Protein AF-A0A9D4FFL7-F1 (afdb_monomer_lite)

Structure (mmCIF, N/CA/C/O backbone):
data_AF-A0A9D4FFL7-F1
#
_entry.id   AF-A0A9D4FFL7-F1
#
loop_
_atom_site.group_PDB
_atom_site.id
_atom_site.type_symbol
_atom_site.label_atom_id
_atom_site.label_alt_id
_atom_site.label_comp_id
_atom_site.label_asym_id
_atom_site.label_entity_id
_atom_site.label_seq_id
_atom_site.pdbx_PDB_ins_code
_atom_site.Cartn_x
_atom_site.Cartn_y
_atom_site.Cartn_z
_atom_site.occupancy
_atom_site.B_iso_or_equiv
_atom_site.auth_seq_id
_atom_site.auth_comp_id
_atom_site.auth_asym_id
_atom_site.auth_atom_id
_atom_site.pdbx_PDB_model_num
ATOM 1 N N . MET A 1 1 ? 26.782 3.670 -61.207 1.00 84.69 1 MET A N 1
ATOM 2 C CA . MET A 1 1 ? 25.538 4.292 -60.694 1.00 84.69 1 MET A CA 1
ATOM 3 C C . MET A 1 1 ? 24.690 3.318 -59.869 1.00 84.69 1 MET A C 1
ATOM 5 O O . MET A 1 1 ? 24.421 3.626 -58.719 1.00 84.69 1 MET A O 1
ATOM 9 N N . LEU A 1 2 ? 24.327 2.136 -60.392 1.00 87.94 2 LEU A N 1
ATOM 10 C CA . LEU A 1 2 ? 23.482 1.153 -59.681 1.00 87.94 2 LEU A CA 1
ATOM 11 C C . LEU A 1 2 ? 24.045 0.706 -58.316 1.00 87.94 2 LEU A C 1
ATOM 13 O O . LEU A 1 2 ? 23.307 0.627 -57.342 1.00 87.94 2 LEU A O 1
ATOM 17 N N . LEU A 1 3 ? 25.361 0.499 -58.220 1.00 82.31 3 LEU A N 1
ATOM 18 C CA . LEU A 1 3 ? 26.029 0.108 -56.972 1.00 82.31 3 LEU A CA 1
ATOM 19 C C . LEU A 1 3 ? 25.964 1.194 -55.878 1.00 82.31 3 LEU A C 1
ATOM 21 O O . LEU A 1 3 ? 25.755 0.879 -54.711 1.00 82.31 3 LEU A O 1
ATOM 25 N N . LEU A 1 4 ? 26.065 2.474 -56.258 1.00 84.31 4 LEU A N 1
ATOM 26 C CA . LEU A 1 4 ? 25.902 3.603 -55.333 1.00 84.31 4 LEU A CA 1
ATOM 27 C C . LEU A 1 4 ? 24.462 3.674 -54.800 1.00 84.31 4 LEU A C 1
ATOM 29 O O . LEU A 1 4 ? 24.254 3.887 -53.610 1.00 84.31 4 LEU A O 1
ATOM 33 N N . LEU A 1 5 ? 23.477 3.463 -55.679 1.00 90.75 5 LEU A N 1
ATOM 34 C CA . LEU A 1 5 ? 22.063 3.442 -55.305 1.00 90.75 5 LEU A CA 1
ATOM 35 C C . LEU A 1 5 ? 21.764 2.308 -54.314 1.00 90.75 5 LEU A C 1
ATOM 37 O O . LEU A 1 5 ? 21.072 2.531 -53.324 1.00 90.75 5 LEU A O 1
ATOM 41 N N . LEU A 1 6 ? 22.320 1.115 -54.551 1.00 86.00 6 LEU A N 1
ATOM 42 C CA . LEU A 1 6 ? 22.176 -0.028 -53.649 1.00 86.00 6 LEU A CA 1
ATOM 43 C C . LEU A 1 6 ? 22.773 0.264 -52.265 1.00 86.00 6 LEU A C 1
ATOM 45 O O . LEU A 1 6 ? 22.137 -0.022 -51.254 1.00 86.00 6 LEU A O 1
ATOM 49 N N . LEU A 1 7 ? 23.965 0.870 -52.216 1.00 83.06 7 LEU A N 1
ATOM 50 C CA . LEU A 1 7 ? 24.614 1.261 -50.962 1.00 83.06 7 LEU A CA 1
ATOM 51 C C . LEU A 1 7 ? 23.772 2.279 -50.181 1.00 83.06 7 LEU A C 1
ATOM 53 O O . LEU A 1 7 ? 23.589 2.133 -48.975 1.00 83.06 7 LEU A O 1
ATOM 57 N N . LEU A 1 8 ? 23.234 3.290 -50.870 1.00 88.56 8 LEU A N 1
ATOM 58 C CA . LEU A 1 8 ? 22.366 4.295 -50.260 1.00 88.56 8 LEU A CA 1
ATOM 59 C C . LEU A 1 8 ? 21.086 3.664 -49.696 1.00 88.56 8 LEU A C 1
ATOM 61 O O . LEU A 1 8 ? 20.693 3.978 -48.575 1.00 88.56 8 LEU A O 1
ATOM 65 N N . LEU A 1 9 ? 20.459 2.754 -50.447 1.00 90.44 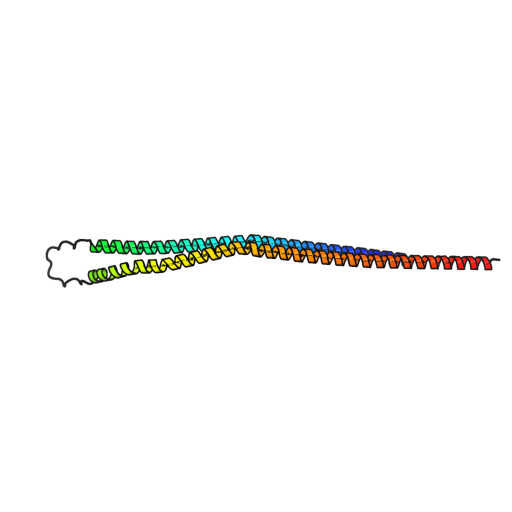9 LEU A N 1
ATOM 66 C CA . LEU A 1 9 ? 19.267 2.032 -50.001 1.00 90.44 9 LEU A CA 1
ATOM 67 C C . LEU A 1 9 ? 19.560 1.180 -48.761 1.00 90.44 9 LEU A C 1
ATOM 69 O O . LEU A 1 9 ? 18.775 1.189 -47.814 1.00 90.44 9 LEU A O 1
ATOM 73 N N . LEU A 1 10 ? 20.699 0.480 -48.747 1.00 84.94 10 LEU A N 1
ATOM 74 C CA . LEU A 1 10 ? 21.139 -0.311 -47.601 1.00 84.94 10 LEU A CA 1
ATOM 75 C C . LEU A 1 10 ? 21.331 0.573 -46.364 1.00 84.94 10 LEU A C 1
ATOM 77 O O . LEU A 1 10 ? 20.825 0.239 -45.298 1.00 84.94 10 LEU A O 1
ATOM 81 N N . LEU A 1 11 ? 22.011 1.714 -46.511 1.00 86.12 11 LEU A N 1
ATOM 82 C CA . LEU A 1 11 ? 22.222 2.674 -45.426 1.00 86.12 11 LEU A CA 1
ATOM 83 C C . LEU A 1 11 ? 20.895 3.231 -44.890 1.00 86.12 11 LEU A C 1
ATOM 85 O O . LEU A 1 11 ? 20.720 3.354 -43.679 1.00 86.12 11 LEU A O 1
ATOM 89 N N . LEU A 1 12 ? 19.945 3.539 -45.777 1.00 91.25 12 LEU A N 1
ATOM 90 C CA . LEU A 1 12 ? 18.620 4.021 -45.390 1.00 91.25 12 LEU A CA 1
ATOM 91 C C . LEU A 1 12 ? 17.840 2.957 -44.608 1.00 91.25 12 LEU A C 1
ATOM 93 O O . LEU A 1 12 ? 17.279 3.259 -43.556 1.00 91.25 12 LEU A O 1
ATOM 97 N N . LEU A 1 13 ? 17.828 1.713 -45.097 1.00 88.44 13 LEU A N 1
ATOM 98 C CA . LEU A 1 13 ? 17.192 0.586 -44.411 1.00 88.44 13 LEU A CA 1
ATOM 99 C C . LEU A 1 13 ? 17.799 0.378 -43.018 1.00 88.44 13 LEU A C 1
ATOM 101 O O . LEU A 1 13 ? 17.083 0.130 -42.050 1.00 88.44 13 LEU A O 1
ATOM 105 N N . LEU A 1 14 ? 19.118 0.527 -42.915 1.00 83.94 14 LEU A N 1
ATOM 106 C CA . LEU A 1 14 ? 19.862 0.401 -41.672 1.00 83.94 14 LEU A CA 1
ATOM 107 C C . LEU A 1 14 ? 19.477 1.470 -40.649 1.00 83.94 14 LEU A C 1
ATOM 109 O O . LEU A 1 14 ? 19.219 1.165 -39.485 1.00 83.94 14 LEU A O 1
ATOM 113 N N . LEU A 1 15 ? 19.409 2.721 -41.103 1.00 87.31 15 LEU A N 1
ATOM 114 C CA . LEU A 1 15 ? 18.983 3.854 -40.292 1.00 87.31 15 LEU A CA 1
ATOM 115 C C . LEU A 1 15 ? 17.544 3.665 -39.801 1.00 87.31 15 LEU A C 1
ATOM 117 O O . LEU A 1 15 ? 17.258 3.905 -38.630 1.00 87.31 15 LEU A O 1
ATOM 121 N N . LEU A 1 16 ? 16.652 3.195 -40.677 1.00 91.19 16 LEU A N 1
ATOM 122 C CA . LEU A 1 16 ? 15.265 2.903 -40.327 1.00 91.19 16 LEU A CA 1
ATOM 123 C C . LEU A 1 16 ? 15.169 1.805 -39.260 1.00 91.19 16 LEU A C 1
ATOM 125 O O . LEU A 1 16 ? 14.413 1.951 -38.301 1.00 91.19 16 LEU A O 1
ATOM 129 N N . LEU A 1 17 ? 15.952 0.732 -39.397 1.00 85.75 17 LEU A N 1
ATOM 130 C CA . LEU A 1 17 ? 16.004 -0.348 -38.412 1.00 85.75 17 LEU A CA 1
ATOM 131 C C . LEU A 1 17 ? 16.488 0.163 -37.048 1.00 85.75 17 LEU A C 1
ATOM 133 O O . LEU A 1 17 ? 15.888 -0.160 -36.024 1.00 85.75 17 LEU A O 1
ATOM 137 N N . LEU A 1 18 ? 17.539 0.988 -37.034 1.00 85.38 18 LEU A N 1
ATOM 138 C CA . LEU A 1 18 ? 18.061 1.595 -35.809 1.00 85.38 18 LEU A CA 1
ATOM 139 C C . LEU A 1 18 ? 17.012 2.494 -35.137 1.00 85.38 18 LEU A C 1
ATOM 141 O O . LEU A 1 18 ? 16.828 2.424 -33.923 1.00 85.38 18 LEU A O 1
ATOM 145 N N . LEU A 1 19 ? 16.296 3.303 -35.922 1.00 90.00 19 LEU A N 1
ATOM 146 C CA . LEU A 1 19 ? 15.224 4.164 -35.424 1.00 90.00 19 LEU A CA 1
ATOM 147 C C . LEU A 1 19 ? 14.074 3.345 -34.823 1.00 90.00 19 LEU A C 1
ATOM 149 O O . LEU A 1 19 ? 13.592 3.672 -33.739 1.00 90.00 19 LEU A O 1
ATOM 153 N N . LEU A 1 20 ? 13.653 2.270 -35.497 1.00 89.81 20 LEU A N 1
ATOM 154 C CA . LEU A 1 20 ? 12.611 1.372 -35.000 1.00 89.81 20 LEU A CA 1
ATOM 155 C C . LEU A 1 20 ? 13.027 0.714 -33.679 1.00 89.81 20 LEU A C 1
ATOM 157 O O . LEU A 1 20 ? 12.228 0.644 -32.746 1.00 89.81 20 LEU A O 1
ATOM 161 N N . LEU A 1 21 ? 14.283 0.271 -33.580 1.00 85.50 21 LEU A N 1
ATOM 162 C CA . LEU A 1 21 ? 14.830 -0.317 -32.360 1.00 85.50 21 LEU A CA 1
ATOM 163 C C . LEU A 1 21 ? 14.842 0.693 -31.205 1.00 85.50 21 LEU A C 1
ATOM 165 O O . LEU A 1 21 ? 14.440 0.359 -30.092 1.00 85.50 21 LEU A O 1
ATOM 169 N N . LEU A 1 22 ? 15.254 1.935 -31.471 1.00 87.19 22 LEU A N 1
ATOM 170 C CA . LEU A 1 22 ? 15.242 3.012 -30.482 1.00 87.19 22 LEU A CA 1
ATOM 171 C C . LEU A 1 22 ? 13.816 3.327 -30.007 1.00 87.19 22 LEU A C 1
ATOM 173 O O . LEU A 1 22 ? 13.587 3.495 -28.811 1.00 87.19 22 LEU A O 1
ATOM 177 N N . LEU A 1 23 ? 12.851 3.374 -30.929 1.00 92.88 23 LEU A N 1
ATOM 178 C CA . LEU A 1 23 ? 11.443 3.589 -30.601 1.00 92.88 23 LEU A CA 1
ATOM 179 C C . LEU A 1 23 ? 10.897 2.458 -29.720 1.00 92.88 23 LEU A C 1
ATOM 181 O O . LEU A 1 23 ? 10.215 2.724 -28.733 1.00 92.88 23 LEU A O 1
ATOM 185 N N . LEU A 1 24 ? 11.220 1.205 -30.049 1.00 88.12 24 LEU A N 1
ATOM 186 C CA . LEU A 1 24 ? 10.824 0.043 -29.255 1.00 88.12 24 LEU A CA 1
ATOM 187 C C . LEU A 1 24 ? 11.421 0.104 -27.843 1.00 88.12 24 LEU A C 1
ATOM 189 O O . LEU A 1 24 ? 10.713 -0.143 -26.868 1.00 88.12 24 LEU A O 1
ATOM 193 N N . LEU A 1 25 ? 12.699 0.474 -27.728 1.00 87.00 25 LEU A N 1
ATOM 194 C CA . LEU A 1 25 ? 13.375 0.669 -26.445 1.00 87.00 25 LEU A CA 1
ATOM 195 C C . LEU A 1 25 ? 12.687 1.759 -25.610 1.00 87.00 25 LEU A C 1
ATOM 197 O O . LEU A 1 25 ? 12.444 1.562 -24.420 1.00 87.00 25 LEU A O 1
ATOM 201 N N . LEU A 1 26 ? 12.339 2.889 -26.230 1.00 89.75 26 LEU A N 1
ATOM 202 C CA . LEU A 1 26 ? 11.628 3.983 -25.569 1.00 89.75 26 LEU A CA 1
ATOM 203 C C . LEU A 1 26 ? 10.239 3.545 -25.088 1.00 89.75 26 LEU A C 1
ATOM 205 O O . LEU A 1 26 ? 9.856 3.843 -23.959 1.00 89.75 26 LEU A O 1
ATOM 209 N N . LEU A 1 27 ? 9.495 2.816 -25.923 1.00 92.44 27 LEU A N 1
ATOM 210 C CA . LEU A 1 27 ? 8.183 2.282 -25.565 1.00 92.44 27 LEU A CA 1
ATOM 211 C C . LEU A 1 27 ? 8.281 1.309 -24.385 1.00 92.44 27 LEU A C 1
ATOM 213 O O . LEU A 1 27 ? 7.479 1.388 -23.456 1.00 92.44 27 LEU A O 1
ATOM 217 N N . LEU A 1 28 ? 9.280 0.423 -24.400 1.00 86.00 28 LEU A N 1
ATOM 218 C CA . LEU A 1 28 ? 9.544 -0.506 -23.305 1.00 86.00 28 LEU A CA 1
ATOM 219 C C . LEU A 1 28 ? 9.842 0.250 -22.003 1.00 86.00 28 LEU A C 1
ATOM 221 O O . LEU A 1 28 ? 9.273 -0.075 -20.963 1.00 86.00 28 LEU A O 1
ATOM 225 N N . LEU A 1 29 ? 10.686 1.284 -22.068 1.00 87.38 29 LEU A N 1
ATOM 226 C CA . LEU A 1 29 ? 11.011 2.137 -20.925 1.00 87.38 29 LEU A CA 1
ATOM 227 C C . LEU A 1 29 ? 9.768 2.858 -20.378 1.00 87.38 29 LEU A C 1
ATOM 229 O O . LEU A 1 29 ? 9.589 2.949 -19.165 1.00 87.38 29 LEU A O 1
ATOM 233 N N . LEU A 1 30 ? 8.890 3.346 -21.256 1.00 93.19 30 LEU A N 1
ATOM 234 C CA . LEU A 1 30 ? 7.646 4.003 -20.859 1.00 93.19 30 LEU A CA 1
ATOM 235 C C . LEU A 1 30 ? 6.680 3.028 -20.176 1.00 93.19 30 LEU A C 1
ATOM 237 O O . LEU A 1 30 ? 6.145 3.337 -19.111 1.00 93.19 30 LEU A O 1
ATOM 241 N N . LEU A 1 31 ? 6.469 1.848 -20.767 1.00 88.88 31 LEU A N 1
ATOM 242 C CA . LEU A 1 31 ? 5.626 0.796 -20.192 1.00 88.88 31 LEU A CA 1
ATOM 243 C C . LEU A 1 31 ? 6.123 0.404 -18.800 1.00 88.88 31 LEU A C 1
ATOM 245 O O . LEU A 1 31 ? 5.347 0.225 -17.863 1.00 88.88 31 LEU A O 1
ATOM 249 N N . LEU A 1 32 ? 7.437 0.305 -18.668 1.00 85.62 32 LEU A N 1
ATOM 250 C CA . LEU A 1 32 ? 8.094 -0.013 -17.423 1.00 85.62 32 LEU A CA 1
ATOM 251 C C . LEU A 1 32 ? 7.900 1.070 -16.358 1.00 85.62 32 LEU A C 1
ATOM 253 O O . LEU A 1 32 ? 7.588 0.756 -15.210 1.00 85.62 32 LEU A O 1
ATOM 257 N N . LEU A 1 33 ? 8.063 2.3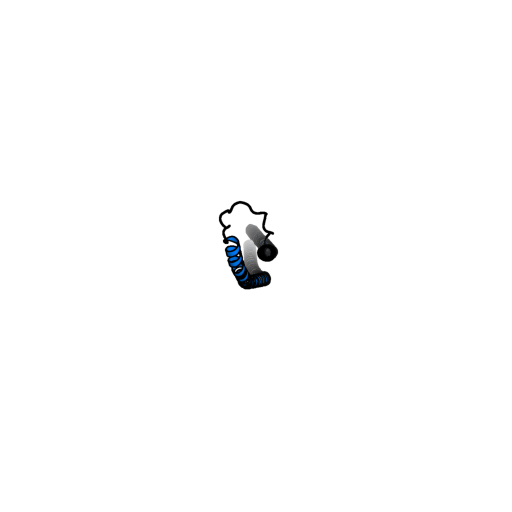38 -16.733 1.00 89.12 33 LEU A N 1
ATOM 258 C CA . LEU A 1 33 ? 7.808 3.467 -15.844 1.00 89.12 33 LEU A CA 1
ATOM 259 C C . LEU A 1 33 ? 6.354 3.463 -15.358 1.00 89.12 33 LEU A C 1
ATOM 261 O O . LEU A 1 33 ? 6.100 3.669 -14.173 1.00 89.12 33 LEU A O 1
ATOM 265 N N . LEU A 1 34 ? 5.405 3.183 -16.256 1.00 94.56 34 LEU A N 1
ATOM 266 C CA . LEU A 1 34 ? 3.989 3.067 -15.914 1.00 94.56 34 LEU A CA 1
ATOM 267 C C . LEU A 1 34 ? 3.741 1.930 -14.914 1.00 94.56 34 LEU A C 1
ATOM 269 O O . LEU A 1 34 ? 3.020 2.122 -13.936 1.00 94.56 34 LEU A O 1
ATOM 273 N N . LEU A 1 35 ? 4.359 0.766 -15.129 1.00 88.69 35 LEU A N 1
ATOM 274 C CA . LEU A 1 35 ? 4.267 -0.367 -14.208 1.00 88.69 35 LEU A CA 1
ATOM 275 C C . LEU A 1 35 ? 4.820 -0.006 -12.822 1.00 88.69 35 LEU A C 1
ATOM 277 O O . LEU A 1 35 ? 4.192 -0.310 -11.809 1.00 88.69 35 LEU A O 1
ATOM 281 N N . LEU A 1 36 ? 5.969 0.672 -12.774 1.00 88.25 36 LEU A N 1
ATOM 282 C CA . LEU A 1 36 ? 6.579 1.132 -11.528 1.00 88.25 36 LEU A CA 1
ATOM 283 C C . LEU A 1 36 ? 5.674 2.132 -10.795 1.00 88.25 36 LEU A C 1
ATOM 285 O O . LEU A 1 36 ? 5.496 2.019 -9.584 1.00 88.25 36 LEU A O 1
ATOM 289 N N . LEU A 1 37 ? 5.068 3.075 -11.522 1.00 93.56 37 LEU A N 1
ATOM 290 C CA . LEU A 1 37 ? 4.119 4.038 -10.964 1.00 93.56 37 LEU A CA 1
ATOM 291 C C . LEU A 1 37 ? 2.888 3.336 -10.378 1.00 93.56 37 LEU A C 1
ATOM 293 O O . LEU A 1 37 ? 2.464 3.661 -9.271 1.00 93.56 37 LEU A O 1
ATOM 297 N N . LEU A 1 38 ? 2.331 2.358 -11.096 1.00 91.75 38 LEU A N 1
ATOM 298 C CA . LEU A 1 38 ? 1.196 1.569 -10.623 1.00 91.75 38 LEU A CA 1
ATOM 299 C C . LEU A 1 38 ? 1.549 0.790 -9.350 1.00 91.75 38 LEU A C 1
ATOM 301 O O . LEU A 1 38 ? 0.770 0.774 -8.398 1.00 91.75 38 LEU A O 1
ATOM 305 N N . LEU A 1 39 ? 2.734 0.176 -9.313 1.00 88.06 39 LEU A N 1
ATOM 306 C CA . LEU A 1 39 ? 3.219 -0.539 -8.136 1.00 88.06 39 LEU A CA 1
ATOM 307 C C . LEU A 1 39 ? 3.404 0.403 -6.942 1.00 88.06 39 LEU A C 1
ATOM 309 O O . LEU A 1 39 ? 3.019 0.060 -5.827 1.00 88.06 39 LEU A O 1
ATOM 313 N N . LEU A 1 40 ? 3.949 1.599 -7.171 1.00 88.62 40 LEU A N 1
ATOM 314 C CA . LEU A 1 40 ? 4.098 2.623 -6.139 1.00 88.62 40 LEU A CA 1
ATOM 315 C C . LEU A 1 40 ? 2.736 3.089 -5.610 1.00 88.62 40 LEU A C 1
ATOM 317 O O . LEU A 1 40 ? 2.556 3.232 -4.403 1.00 88.62 40 LEU A O 1
ATOM 321 N N . LEU A 1 41 ? 1.755 3.288 -6.491 1.00 94.38 41 LEU A N 1
ATOM 322 C CA . LEU A 1 41 ? 0.394 3.632 -6.086 1.00 94.38 41 LEU A CA 1
ATOM 323 C C . LEU A 1 41 ? -0.217 2.530 -5.210 1.00 94.38 41 LEU A C 1
ATOM 325 O O . LEU A 1 41 ? -0.806 2.823 -4.171 1.00 94.38 41 LEU A O 1
ATOM 329 N N . LEU A 1 42 ? -0.041 1.264 -5.597 1.00 88.50 42 LEU A N 1
ATOM 330 C CA . LEU A 1 42 ? -0.505 0.122 -4.814 1.00 88.50 42 LEU A CA 1
ATOM 331 C C . LEU A 1 42 ? 0.185 0.057 -3.443 1.00 88.50 42 LEU A C 1
ATOM 333 O O . LEU A 1 42 ? -0.484 -0.153 -2.431 1.00 88.50 42 LEU A O 1
ATOM 337 N N . LEU A 1 43 ? 1.501 0.294 -3.406 1.00 89.25 43 LEU A N 1
ATOM 338 C CA . LEU A 1 43 ? 2.303 0.371 -2.183 1.00 89.25 43 LEU A CA 1
ATOM 339 C C . LEU A 1 43 ? 1.766 1.434 -1.218 1.00 89.25 43 LEU A C 1
ATOM 341 O O . LEU A 1 43 ? 1.780 1.214 -0.013 1.00 89.25 43 LEU A O 1
ATOM 345 N N . LEU A 1 44 ? 1.289 2.567 -1.736 1.00 89.69 44 LEU A N 1
ATOM 346 C CA . LEU A 1 44 ? 0.723 3.653 -0.934 1.00 89.69 44 LEU A CA 1
ATOM 347 C C . LEU A 1 44 ? -0.708 3.361 -0.466 1.00 89.69 44 LEU A C 1
ATOM 349 O O . LEU A 1 44 ? -1.071 3.695 0.660 1.00 89.69 44 LEU A O 1
ATOM 353 N N . LEU A 1 45 ? -1.529 2.733 -1.310 1.00 94.12 45 LEU A N 1
ATOM 354 C CA . LEU A 1 45 ? -2.937 2.470 -1.004 1.00 94.12 45 LEU A CA 1
ATOM 355 C C . LEU A 1 45 ? -3.110 1.368 0.046 1.00 94.12 45 LEU A C 1
ATOM 357 O O . LEU A 1 45 ? -3.990 1.437 0.902 1.00 94.12 45 LEU A O 1
ATOM 361 N N . LEU A 1 46 ? -2.260 0.351 -0.002 1.00 90.94 46 LEU A N 1
ATOM 362 C CA . LEU A 1 46 ? -2.346 -0.817 0.861 1.00 90.94 46 LEU A CA 1
ATOM 363 C C . LEU A 1 46 ? -2.191 -0.527 2.377 1.00 90.94 46 LEU A C 1
ATOM 365 O O . LEU A 1 46 ? -3.042 -1.000 3.134 1.00 90.94 46 LEU A O 1
ATOM 369 N N . PRO A 1 47 ? -1.221 0.273 2.870 1.00 89.94 47 PRO A N 1
ATOM 370 C CA . PRO A 1 47 ? -1.172 0.653 4.284 1.00 89.94 47 PRO A CA 1
ATOM 371 C C . PRO A 1 47 ? -2.374 1.509 4.699 1.00 89.94 47 PRO A C 1
ATOM 373 O O . PRO A 1 47 ? -2.830 1.402 5.834 1.00 89.94 47 PRO A O 1
ATOM 376 N N . LEU A 1 48 ? -2.933 2.314 3.789 1.00 93.00 48 LEU A N 1
ATOM 377 C CA . LEU A 1 48 ? -4.134 3.108 4.056 1.00 93.00 48 LEU A CA 1
ATOM 378 C C . LEU A 1 48 ? -5.364 2.207 4.237 1.00 93.00 48 LEU A C 1
ATOM 380 O O . LEU A 1 48 ? -6.143 2.402 5.169 1.00 93.00 48 LEU A O 1
ATOM 384 N N . LEU A 1 49 ? -5.504 1.175 3.402 1.00 92.25 49 LEU A N 1
ATOM 385 C CA . LEU A 1 49 ? -6.558 0.173 3.543 1.00 92.25 49 LEU A CA 1
ATOM 386 C C . LEU A 1 49 ? -6.409 -0.625 4.845 1.00 92.25 49 LEU A C 1
ATOM 388 O O . LEU A 1 49 ? -7.399 -0.851 5.540 1.00 92.25 49 LEU A O 1
ATOM 392 N N . LEU A 1 50 ? -5.184 -1.007 5.219 1.00 89.25 50 LEU A N 1
ATOM 393 C CA . LEU A 1 50 ? -4.936 -1.657 6.508 1.00 89.25 50 LEU A CA 1
ATOM 394 C C . LEU A 1 50 ? -5.251 -0.750 7.697 1.00 89.25 50 LEU A C 1
ATOM 396 O O . LEU A 1 50 ? -5.817 -1.218 8.681 1.00 89.25 50 LEU A O 1
ATOM 400 N N . LEU A 1 51 ? -4.911 0.536 7.615 1.00 89.81 51 LEU A N 1
ATOM 401 C CA . LEU A 1 51 ? -5.248 1.510 8.647 1.00 89.81 51 LEU A CA 1
ATOM 402 C C . LEU A 1 51 ? -6.767 1.640 8.804 1.00 89.81 51 LEU A C 1
ATOM 404 O O . LEU A 1 51 ? -7.270 1.661 9.925 1.00 89.81 51 LEU A O 1
ATOM 408 N N . LEU A 1 52 ? -7.506 1.681 7.692 1.00 95.31 52 LEU A N 1
ATOM 409 C CA . LEU A 1 52 ? -8.967 1.697 7.710 1.00 95.31 52 LEU A CA 1
ATOM 410 C C . LEU A 1 52 ? -9.534 0.428 8.359 1.00 95.31 52 LEU A C 1
ATOM 412 O O . LEU A 1 52 ? -10.442 0.513 9.185 1.00 95.31 52 LEU A O 1
ATOM 416 N N . LEU A 1 53 ? -8.981 -0.741 8.025 1.00 89.12 53 LEU A N 1
ATOM 417 C CA . LEU A 1 53 ? -9.368 -2.011 8.636 1.00 89.12 53 LEU A CA 1
ATOM 418 C C . LEU A 1 53 ? -9.093 -2.018 10.147 1.00 89.12 53 LEU A C 1
ATOM 420 O O . LEU A 1 53 ? -9.946 -2.443 10.922 1.00 89.12 53 LEU A O 1
ATOM 424 N N . LEU A 1 54 ? -7.932 -1.512 10.569 1.00 89.25 54 LEU A N 1
ATOM 425 C CA . LEU A 1 54 ? -7.567 -1.364 11.978 1.00 89.25 54 LEU A CA 1
ATOM 426 C C . LEU A 1 54 ? -8.548 -0.441 12.710 1.00 89.25 54 LEU A C 1
ATOM 428 O O . LEU A 1 54 ? -9.001 -0.775 13.802 1.00 89.25 54 LEU A O 1
ATOM 432 N N . LEU A 1 55 ? -8.906 0.693 12.103 1.00 93.00 55 LEU A N 1
ATOM 433 C CA . LEU A 1 55 ? -9.880 1.630 12.660 1.00 93.00 55 LEU A CA 1
ATOM 434 C C . LEU A 1 55 ? -11.256 0.973 12.822 1.00 93.00 55 LEU A C 1
ATOM 436 O O . LEU A 1 55 ? -11.881 1.108 13.871 1.00 93.00 55 LEU A O 1
ATOM 440 N N . LEU A 1 56 ? -11.713 0.237 11.806 1.00 92.81 56 LEU A N 1
ATOM 441 C CA . LEU A 1 56 ? -12.977 -0.493 11.857 1.00 92.81 56 LEU A CA 1
ATOM 442 C C . LEU A 1 56 ? -12.963 -1.560 12.960 1.00 92.81 56 LEU A C 1
ATOM 444 O O . LEU A 1 56 ? -13.931 -1.682 13.709 1.00 92.81 56 LEU A O 1
ATOM 448 N N . LEU A 1 57 ? -11.863 -2.306 13.090 1.00 87.31 57 LEU A N 1
ATOM 449 C CA . LEU A 1 57 ? -11.694 -3.306 14.142 1.00 87.31 57 LEU A CA 1
ATOM 450 C C . LEU A 1 57 ? -11.717 -2.660 15.532 1.00 87.31 57 LEU A C 1
ATOM 452 O O . LEU A 1 57 ? -12.383 -3.164 16.434 1.00 87.31 57 LEU A O 1
ATOM 456 N N . LEU A 1 58 ? -11.028 -1.529 15.701 1.00 88.50 58 LEU A N 1
ATOM 457 C CA . LEU A 1 58 ? -11.021 -0.768 16.948 1.00 88.50 58 LEU A CA 1
ATOM 458 C C . LEU A 1 58 ? -12.423 -0.250 17.298 1.00 88.50 58 LEU A C 1
ATOM 460 O O . LEU A 1 58 ? -12.829 -0.321 18.455 1.00 88.50 58 LEU A O 1
ATOM 464 N N . LEU A 1 59 ? -13.176 0.235 16.309 1.00 94.12 59 LEU A N 1
ATOM 465 C CA . LEU A 1 59 ? -14.558 0.675 16.496 1.00 94.12 59 LEU A CA 1
ATOM 466 C C . LEU A 1 59 ? -15.461 -0.486 16.929 1.00 94.12 59 LEU A C 1
ATOM 468 O O . LEU A 1 59 ? -16.228 -0.348 17.881 1.00 94.12 59 LEU A O 1
ATOM 472 N N . LEU A 1 60 ? -15.353 -1.636 16.257 1.00 88.12 60 LEU A N 1
ATOM 473 C CA . LEU A 1 60 ? -16.100 -2.844 16.609 1.00 88.12 60 LEU A CA 1
ATOM 474 C C . LEU A 1 60 ? -15.776 -3.292 18.036 1.00 88.12 60 LEU A C 1
ATOM 476 O O . LEU A 1 60 ? -16.668 -3.654 18.801 1.00 88.12 60 LEU A O 1
ATOM 480 N N . LEU A 1 61 ? -14.499 -3.231 18.403 1.00 85.44 61 LEU A N 1
ATOM 481 C CA . LEU A 1 61 ? -14.050 -3.515 19.752 1.00 85.44 61 LEU A CA 1
ATOM 482 C C . LEU A 1 61 ? -14.670 -2.545 20.766 1.00 85.44 61 LEU A C 1
ATOM 484 O O . LEU A 1 61 ? -15.221 -2.976 21.776 1.00 85.44 61 LEU A O 1
ATOM 488 N N . LEU A 1 62 ? -14.598 -1.240 20.509 1.00 89.12 62 LEU A N 1
ATOM 489 C CA . LEU A 1 62 ? -15.177 -0.240 21.400 1.00 89.12 62 LEU A CA 1
ATOM 490 C C . LEU A 1 62 ? -16.674 -0.503 21.615 1.00 89.12 62 LEU A C 1
ATOM 492 O O . LEU A 1 62 ? -17.153 -0.444 22.745 1.00 89.12 62 LEU A O 1
ATOM 496 N N . LEU A 1 63 ? -17.392 -0.853 20.545 1.00 92.31 63 LEU A N 1
ATOM 497 C CA . LEU A 1 63 ? -18.804 -1.217 20.605 1.00 92.31 63 LEU A CA 1
ATOM 498 C C . LEU A 1 63 ? -19.041 -2.469 21.464 1.00 92.31 63 LEU A C 1
ATOM 500 O O . LEU A 1 63 ? -19.944 -2.472 22.299 1.00 92.31 63 LEU A O 1
ATOM 504 N N . LEU A 1 64 ? -18.228 -3.515 21.293 1.00 86.38 64 LEU A N 1
ATOM 505 C CA . LEU A 1 64 ? -18.309 -4.737 22.096 1.00 86.38 64 LEU A CA 1
ATOM 506 C C . LEU A 1 64 ? -18.066 -4.447 23.583 1.00 86.38 64 LEU A C 1
ATOM 508 O O . LEU A 1 64 ? -18.812 -4.923 24.437 1.00 86.38 64 LEU A O 1
ATOM 512 N N . LEU A 1 65 ? -17.047 -3.642 23.890 1.00 85.19 65 LEU A N 1
ATOM 513 C CA . LEU A 1 65 ? -16.730 -3.231 25.255 1.00 85.19 65 LEU A CA 1
ATOM 514 C C . LEU A 1 65 ? -17.880 -2.425 25.869 1.00 85.19 65 LEU A C 1
ATOM 516 O O . LEU A 1 65 ? -18.254 -2.667 27.015 1.00 85.19 65 LEU A O 1
ATOM 520 N N . LEU A 1 66 ? -18.467 -1.501 25.104 1.00 91.12 66 LEU A N 1
ATOM 521 C CA . LEU A 1 66 ? -19.616 -0.708 25.535 1.00 91.12 66 LEU A CA 1
ATOM 522 C C . LEU A 1 66 ? -20.830 -1.596 25.834 1.00 91.12 66 LEU A C 1
ATOM 524 O O . LEU A 1 66 ? -21.463 -1.433 26.874 1.00 91.12 66 LEU A O 1
ATOM 528 N N . LEU A 1 67 ? -21.135 -2.553 24.953 1.00 89.25 67 LEU A N 1
ATOM 529 C CA . LEU A 1 67 ? -22.222 -3.513 25.149 1.00 89.25 67 LEU A CA 1
ATOM 530 C C . LEU A 1 67 ? -22.015 -4.334 26.428 1.00 89.25 67 LEU A C 1
ATOM 532 O O . LEU A 1 67 ? -22.947 -4.554 27.200 1.00 89.25 67 LEU A O 1
ATOM 536 N N . LEU A 1 68 ? -20.782 -4.766 26.664 1.00 85.06 68 LEU A N 1
ATOM 537 C CA . LEU A 1 68 ? -20.414 -5.555 27.829 1.00 85.06 68 LEU A CA 1
ATOM 538 C C . LEU A 1 68 ? -20.507 -4.750 29.128 1.00 85.06 68 LEU A C 1
ATOM 540 O O . LEU A 1 68 ? -21.036 -5.242 30.124 1.00 85.06 68 LEU A O 1
ATOM 544 N N . LEU A 1 69 ? -20.056 -3.495 29.104 1.00 87.31 69 LEU A N 1
ATOM 545 C CA . LEU A 1 69 ? -20.216 -2.561 30.214 1.00 87.31 69 LEU A CA 1
ATOM 546 C C . LEU A 1 69 ? -21.698 -2.310 30.516 1.00 87.31 69 LEU A C 1
ATOM 548 O O . LEU A 1 69 ? -22.096 -2.315 31.678 1.00 87.31 69 LEU A O 1
ATOM 552 N N . LEU A 1 70 ? -22.521 -2.130 29.480 1.00 93.69 70 LEU A N 1
ATOM 553 C CA . LEU A 1 70 ? -23.964 -1.953 29.623 1.00 93.69 70 LEU A CA 1
ATOM 554 C C . LEU A 1 70 ? -24.616 -3.180 30.276 1.00 93.69 70 LEU A C 1
ATOM 556 O O . LEU A 1 70 ? -25.432 -3.029 31.183 1.00 93.69 70 LEU A O 1
ATOM 560 N N . LEU A 1 71 ? -24.232 -4.389 29.856 1.00 89.06 71 LEU A N 1
ATOM 561 C CA . LEU A 1 71 ? -24.713 -5.636 30.451 1.00 89.06 71 LEU A CA 1
ATOM 562 C C . LEU A 1 71 ? -24.329 -5.740 31.934 1.00 89.06 71 LEU A C 1
ATOM 564 O O . LEU A 1 71 ? -25.164 -6.093 32.765 1.00 89.06 71 LEU A O 1
ATOM 568 N N . LEU A 1 72 ? -23.082 -5.401 32.272 1.00 88.19 72 LEU A N 1
ATOM 569 C CA . LEU A 1 72 ? -22.605 -5.386 33.654 1.00 88.19 72 LEU A CA 1
ATOM 570 C C . LEU A 1 72 ? -23.390 -4.379 34.504 1.00 88.19 72 LEU A C 1
ATOM 572 O O . LEU A 1 72 ? -23.805 -4.703 35.616 1.00 88.19 72 LEU A O 1
ATOM 576 N N . LEU A 1 73 ? -23.628 -3.176 33.973 1.00 92.38 73 LEU A N 1
ATOM 577 C CA . LEU A 1 73 ? -24.410 -2.138 34.641 1.00 92.38 73 LEU A CA 1
ATOM 578 C C . LEU A 1 73 ? -25.852 -2.598 34.887 1.00 92.38 73 LEU A C 1
ATOM 580 O O . LEU A 1 73 ? -26.371 -2.406 35.983 1.00 92.38 73 LEU A O 1
ATOM 584 N N . LEU A 1 74 ? -26.486 -3.230 33.895 1.00 92.69 74 LEU A N 1
ATOM 585 C CA . LEU A 1 74 ? -27.832 -3.789 34.024 1.00 92.69 74 LEU A CA 1
ATOM 586 C C . LEU A 1 74 ? -27.886 -4.859 35.123 1.00 92.69 74 LEU A C 1
ATOM 588 O O . LEU A 1 74 ? -28.795 -4.847 35.951 1.00 92.69 74 LEU A O 1
ATOM 592 N N . LEU A 1 75 ? -26.902 -5.762 35.153 1.00 89.69 75 LEU A N 1
ATOM 593 C CA . LEU A 1 75 ? -26.797 -6.805 36.172 1.00 89.69 75 LEU A CA 1
ATOM 594 C C . LEU A 1 75 ? -26.635 -6.200 37.574 1.00 89.69 75 LEU A C 1
ATOM 596 O O . LEU A 1 75 ? -27.292 -6.630 38.522 1.00 89.69 75 LEU A O 1
ATOM 600 N N . LEU A 1 76 ? -25.784 -5.180 37.699 1.00 89.56 76 LEU A N 1
ATOM 601 C CA . LEU A 1 76 ? -25.569 -4.463 38.950 1.00 89.56 76 LEU A CA 1
ATOM 602 C C . LEU A 1 76 ? -26.845 -3.747 39.406 1.00 89.56 76 LEU A C 1
ATOM 604 O O . LEU A 1 76 ? -27.212 -3.840 40.574 1.00 89.56 76 LEU A O 1
ATOM 608 N N . LEU A 1 77 ? -27.544 -3.070 38.493 1.00 94.06 77 LEU A N 1
ATOM 609 C CA . LEU A 1 77 ? -28.816 -2.413 38.783 1.00 94.06 77 LEU A CA 1
ATOM 610 C C . LEU A 1 77 ? -29.858 -3.424 39.272 1.00 94.06 77 LEU A C 1
ATOM 612 O O . LEU A 1 77 ? -30.543 -3.164 40.259 1.00 94.06 77 LEU A O 1
ATOM 616 N N . LEU A 1 78 ? -29.948 -4.585 38.616 1.00 90.06 78 LEU A N 1
ATOM 617 C CA . LEU A 1 78 ? -30.835 -5.670 39.026 1.00 90.06 78 LEU A CA 1
ATOM 618 C C . LEU A 1 78 ? -30.500 -6.148 40.443 1.00 90.06 78 LEU A C 1
ATOM 620 O O . LEU A 1 78 ? -31.409 -6.310 41.252 1.00 90.06 78 LEU A O 1
ATOM 624 N N . LEU A 1 79 ? -29.214 -6.320 40.762 1.00 89.12 79 LEU A N 1
ATOM 625 C CA . LEU A 1 79 ? -28.764 -6.685 42.105 1.00 89.12 79 LEU A CA 1
ATOM 626 C C . LEU A 1 79 ? -29.158 -5.624 43.141 1.00 89.12 79 LEU A C 1
ATOM 628 O O . LEU A 1 79 ? -29.689 -5.971 44.190 1.00 89.12 79 LEU A O 1
ATOM 632 N N . VAL A 1 80 ? -28.934 -4.339 42.854 1.00 91.56 80 VAL A N 1
ATOM 633 C CA . VAL A 1 80 ? -29.302 -3.241 43.763 1.00 91.56 80 VAL A CA 1
ATOM 634 C C . VAL A 1 80 ? -30.811 -3.199 43.988 1.00 91.56 80 VAL A C 1
ATOM 636 O O . VAL A 1 80 ? -31.251 -3.081 45.129 1.00 91.56 80 VAL A O 1
ATOM 639 N N . LEU A 1 81 ? -31.609 -3.342 42.927 1.00 90.19 81 LEU A N 1
ATOM 640 C CA . LEU A 1 81 ? -33.066 -3.404 43.029 1.00 90.19 81 LEU A CA 1
ATOM 641 C C . LEU A 1 81 ? -33.505 -4.591 43.895 1.00 90.19 81 LEU A C 1
ATOM 643 O O . LEU A 1 81 ? -34.363 -4.437 44.760 1.00 90.19 81 LEU A O 1
ATOM 647 N N . LEU A 1 82 ? -32.887 -5.757 43.695 1.00 88.38 82 LEU A N 1
ATOM 648 C CA . LEU A 1 82 ? -33.138 -6.962 44.480 1.00 88.38 82 LEU A CA 1
ATOM 649 C C . LEU A 1 82 ? -32.852 -6.723 45.966 1.00 88.38 82 LEU A C 1
ATOM 651 O O . LEU A 1 82 ? -33.686 -7.024 46.815 1.00 88.38 82 LEU A O 1
ATOM 655 N N . LEU A 1 83 ? -31.691 -6.139 46.271 1.00 87.06 83 LEU A N 1
ATOM 656 C CA . LEU A 1 83 ? -31.296 -5.784 47.632 1.00 87.06 83 LEU A CA 1
ATOM 657 C C . LEU A 1 83 ? -32.273 -4.783 48.250 1.00 87.06 83 LEU A C 1
ATOM 659 O O . LEU A 1 83 ? -32.672 -4.959 49.395 1.00 87.06 83 LEU A O 1
ATOM 663 N N . LEU A 1 84 ? -32.710 -3.775 47.494 1.00 89.94 84 LEU A N 1
ATOM 664 C CA . LEU A 1 84 ? -33.680 -2.793 47.970 1.00 89.94 84 LEU A CA 1
ATOM 665 C C . LEU A 1 84 ? -35.024 -3.451 48.305 1.00 89.94 84 LEU A C 1
ATOM 667 O O . LEU A 1 84 ? -35.568 -3.186 49.370 1.00 89.94 84 LEU A O 1
ATOM 671 N N . VAL A 1 85 ? -35.522 -4.358 47.457 1.00 87.62 85 VAL A N 1
ATOM 672 C CA . VAL A 1 85 ? -36.750 -5.128 47.727 1.00 87.62 85 VAL A CA 1
ATOM 673 C C . VAL A 1 85 ? -36.615 -5.983 48.988 1.00 87.62 85 VAL A C 1
ATOM 675 O O . VAL A 1 85 ? -37.564 -6.066 49.762 1.00 87.62 85 VAL A O 1
ATOM 678 N N . LEU A 1 86 ? -35.445 -6.584 49.224 1.00 84.81 86 LEU A N 1
ATOM 679 C CA . LEU A 1 86 ? -35.176 -7.370 50.434 1.00 84.81 86 LEU A CA 1
ATOM 680 C C . LEU A 1 86 ? -35.089 -6.510 51.705 1.00 84.81 86 LEU A C 1
ATOM 682 O O . LEU A 1 86 ? -35.370 -7.009 52.791 1.00 84.81 86 LEU A O 1
ATOM 686 N N . LEU A 1 87 ? -34.693 -5.242 51.578 1.00 89.38 87 LEU A N 1
ATOM 687 C CA . LEU A 1 87 ? -34.574 -4.299 52.694 1.00 89.38 87 LEU A CA 1
ATOM 688 C C . LEU A 1 87 ? -35.881 -3.560 53.013 1.00 89.38 87 LEU A C 1
ATOM 690 O O . LEU A 1 87 ? -35.978 -2.948 54.078 1.00 89.38 87 LEU A O 1
ATOM 694 N N . LEU A 1 88 ? -36.876 -3.585 52.120 1.00 88.81 88 LEU A N 1
ATOM 695 C CA . LEU A 1 88 ? -38.164 -2.948 52.380 1.00 88.81 88 LEU A CA 1
ATOM 696 C C . LEU A 1 88 ? -38.878 -3.661 53.543 1.00 88.81 88 LEU A C 1
ATOM 698 O O . LEU A 1 88 ? -39.063 -4.881 53.494 1.00 88.81 88 LEU A O 1
ATOM 702 N N . PRO A 1 89 ? -39.314 -2.927 54.585 1.00 84.62 89 PRO A N 1
ATOM 703 C CA . PRO A 1 89 ? -40.107 -3.521 55.649 1.00 84.62 89 PRO A CA 1
ATOM 704 C C . PRO A 1 89 ? -41.434 -4.045 55.078 1.00 84.62 89 PRO A C 1
ATOM 706 O O . PRO A 1 89 ? -41.980 -3.445 54.143 1.00 84.62 89 PRO A O 1
ATOM 709 N N . PRO A 1 90 ? -41.984 -5.145 55.625 1.00 79.38 90 PRO A N 1
ATOM 710 C CA . PRO A 1 90 ? -43.284 -5.635 55.191 1.00 79.38 90 PRO A CA 1
ATOM 711 C C . PRO A 1 90 ? -44.342 -4.537 55.395 1.00 79.38 90 PRO A C 1
ATOM 713 O O . PRO A 1 90 ? -44.286 -3.820 56.401 1.00 79.38 90 PRO A O 1
ATOM 716 N N . PRO A 1 91 ? -45.296 -4.371 54.460 1.00 79.06 91 PRO A N 1
ATOM 717 C CA . PRO A 1 91 ? -46.319 -3.344 54.586 1.00 79.06 91 PRO A CA 1
ATOM 718 C C . PRO A 1 91 ? -47.122 -3.546 55.881 1.00 79.06 91 PRO A C 1
ATOM 720 O O . PRO A 1 91 ? -47.382 -4.692 56.267 1.00 79.06 91 PRO A O 1
ATOM 723 N N . PRO A 1 92 ? -47.519 -2.454 56.561 1.00 82.06 92 PRO A N 1
ATOM 724 C CA . PRO A 1 92 ? -48.322 -2.545 57.773 1.00 82.06 92 PRO A CA 1
ATOM 725 C C . PRO A 1 92 ? -49.639 -3.290 57.486 1.00 82.06 92 PRO A C 1
ATOM 727 O O . PRO A 1 92 ? -50.211 -3.120 56.404 1.00 82.06 92 PRO A O 1
ATOM 730 N N . PRO A 1 93 ? -50.127 -4.130 58.419 1.00 77.31 93 PRO A N 1
ATOM 731 C CA . PRO A 1 93 ? -51.306 -4.955 58.180 1.00 77.31 93 PRO A CA 1
ATOM 732 C C . PRO A 1 93 ? -52.554 -4.076 57.966 1.00 77.31 93 PRO A C 1
ATOM 734 O O . PRO A 1 93 ? -52.796 -3.171 58.770 1.00 77.31 93 PRO A O 1
ATOM 737 N N . PRO A 1 94 ? -53.361 -4.309 56.911 1.00 75.88 94 PRO A N 1
ATOM 738 C CA . PRO A 1 94 ? -54.625 -3.601 56.731 1.00 75.88 94 PRO A CA 1
ATOM 739 C C . PRO A 1 94 ? -55.654 -4.010 57.805 1.00 75.88 94 PRO A C 1
ATOM 741 O O . PRO A 1 94 ? -55.556 -5.105 58.369 1.00 75.88 94 PRO A O 1
ATOM 744 N N . PRO A 1 95 ? -56.669 -3.166 58.080 1.00 79.00 95 PRO A N 1
ATOM 745 C CA . PRO A 1 95 ? -57.784 -3.524 58.960 1.00 79.00 95 PRO A CA 1
ATOM 746 C C . PRO A 1 95 ? -58.515 -4.781 58.438 1.00 79.00 95 PRO A C 1
ATOM 748 O O . PRO A 1 95 ? -58.631 -4.937 57.222 1.00 79.00 95 PRO A O 1
ATOM 751 N N . PRO A 1 96 ? -58.991 -5.684 59.322 1.00 75.06 96 PRO A N 1
ATOM 752 C CA . PRO A 1 96 ? -59.300 -7.078 58.987 1.00 75.06 96 PRO A CA 1
ATOM 753 C C . PRO A 1 96 ? -60.485 -7.236 58.010 1.00 75.06 96 PRO A C 1
ATOM 755 O O . PRO A 1 96 ? -61.613 -6.900 58.371 1.00 75.06 96 PRO A O 1
ATOM 758 N N . PRO A 1 97 ? -60.274 -7.808 56.808 1.00 72.12 97 PRO A N 1
ATOM 759 C CA . PRO A 1 97 ? -61.324 -8.339 55.935 1.00 72.12 97 PRO A CA 1
ATOM 760 C C . PRO A 1 97 ? -61.498 -9.866 56.137 1.00 72.12 97 PRO A C 1
ATOM 762 O O . PRO A 1 97 ? -60.611 -10.510 56.704 1.00 72.12 97 PRO A O 1
ATOM 765 N N . PRO A 1 98 ? -62.612 -10.481 55.679 1.00 70.94 98 PRO A N 1
ATOM 766 C CA . PRO A 1 98 ? -62.859 -11.920 55.843 1.00 70.94 98 PRO A CA 1
ATOM 767 C C . PRO A 1 98 ? -61.750 -12.770 55.198 1.00 70.94 98 PRO A C 1
ATOM 769 O O . PRO A 1 98 ? -61.237 -12.371 54.151 1.00 70.94 98 PRO A O 1
ATOM 772 N N . PRO A 1 99 ? -61.386 -13.922 55.803 1.00 67.00 99 PRO A N 1
ATOM 773 C CA . PRO A 1 99 ? -60.124 -14.619 55.562 1.00 67.00 99 PRO A CA 1
ATOM 774 C C . PRO A 1 99 ? -59.992 -15.064 54.098 1.00 67.00 99 PRO A C 1
ATOM 776 O O . PRO A 1 99 ? -60.663 -16.012 53.682 1.00 67.00 99 PRO A O 1
ATOM 779 N N . PRO A 1 100 ? -59.120 -14.415 53.306 1.00 66.88 100 PRO A N 1
ATOM 780 C CA . PRO A 1 100 ? -58.729 -14.919 52.005 1.00 66.88 100 PRO A CA 1
ATOM 781 C C . PRO A 1 100 ? -57.639 -15.995 52.165 1.00 66.88 100 PRO A C 1
ATOM 783 O O . PRO A 1 100 ? -56.918 -16.007 53.169 1.00 66.88 100 PRO A O 1
ATOM 786 N N . PRO A 1 101 ? -57.485 -16.903 51.182 1.00 63.03 101 PRO A N 1
ATOM 787 C CA . PRO A 1 101 ? -56.416 -17.895 51.201 1.00 63.03 101 PRO A CA 1
ATOM 788 C C . PRO A 1 101 ? -55.038 -17.210 51.276 1.00 63.03 101 PRO A C 1
ATOM 790 O O . PRO A 1 101 ? -54.854 -16.144 50.677 1.00 63.03 101 PRO A O 1
ATOM 793 N N . PRO A 1 102 ? -54.062 -17.801 51.996 1.00 68.88 102 PRO A N 1
ATOM 794 C CA . PRO A 1 102 ? -52.749 -17.199 52.182 1.00 68.88 102 PRO A CA 1
ATOM 795 C C . PRO A 1 102 ? -52.075 -16.964 50.822 1.00 68.88 102 PRO A C 1
ATOM 797 O O . PRO A 1 102 ? -52.025 -17.884 49.996 1.00 68.88 102 PRO A O 1
ATOM 800 N N . PRO A 1 103 ? -51.554 -15.751 50.561 1.00 58.84 103 PRO A N 1
ATOM 801 C CA . PRO A 1 103 ? -50.854 -15.474 49.321 1.00 58.84 103 PRO A CA 1
ATOM 802 C C . PRO A 1 103 ? -49.596 -16.350 49.229 1.00 58.84 103 PRO A C 1
ATOM 804 O O . PRO A 1 103 ? -48.930 -16.609 50.237 1.00 58.84 103 PRO A O 1
ATOM 807 N N . PRO A 1 104 ? -49.258 -16.842 48.028 1.00 63.69 104 PRO A N 1
ATOM 808 C CA . PRO A 1 104 ? -48.231 -17.855 47.884 1.00 63.69 104 PRO A CA 1
ATOM 809 C C . PRO A 1 104 ? -46.833 -17.284 48.200 1.00 63.69 104 PRO A C 1
ATOM 811 O O . PRO A 1 104 ? -46.437 -16.292 47.583 1.00 63.69 104 PRO A O 1
ATOM 814 N N . PRO A 1 105 ? -46.013 -17.955 49.037 1.00 79.88 105 PRO A N 1
ATOM 815 C CA . PRO A 1 105 ? -44.625 -17.573 49.369 1.00 79.88 105 PRO A CA 1
ATOM 816 C C . PRO A 1 105 ? -43.637 -17.649 48.183 1.00 79.88 105 PRO A C 1
ATOM 818 O O . PRO A 1 105 ? -42.420 -17.608 48.352 1.00 79.88 105 PRO A O 1
ATOM 821 N N . ARG A 1 106 ? -44.144 -17.764 46.953 1.00 83.62 106 ARG A N 1
ATOM 822 C CA . ARG A 1 106 ? -43.373 -18.043 45.738 1.00 83.62 106 ARG A CA 1
ATOM 823 C C . ARG A 1 106 ? -42.417 -16.914 45.360 1.00 83.62 106 ARG A C 1
ATOM 825 O O . ARG A 1 106 ? -41.337 -17.208 44.866 1.00 83.62 106 ARG A O 1
ATOM 832 N N . LEU A 1 107 ? -42.780 -15.652 45.601 1.00 80.31 107 LEU A N 1
ATOM 833 C CA . LEU A 1 107 ? -41.928 -14.510 45.241 1.00 80.31 107 LEU A CA 1
ATOM 834 C C . LEU A 1 107 ? -40.681 -14.415 46.122 1.00 80.31 107 LEU A C 1
ATOM 836 O O . LEU A 1 107 ? -39.595 -14.205 45.596 1.00 80.31 107 LEU A O 1
ATOM 840 N N . LEU A 1 108 ? -40.819 -14.634 47.434 1.00 80.88 108 LEU A N 1
ATOM 841 C CA . LEU A 1 108 ? -39.680 -14.668 48.356 1.00 80.88 108 LEU A CA 1
ATOM 842 C C . LEU A 1 108 ? -38.753 -15.845 48.050 1.00 80.88 108 LEU A C 1
ATOM 844 O O . LEU A 1 108 ? -37.540 -15.674 48.036 1.00 80.88 108 LEU A O 1
ATOM 848 N N . LEU A 1 109 ? -39.319 -17.016 47.740 1.00 86.44 109 LEU A N 1
ATOM 849 C CA . LEU A 1 109 ? -38.536 -18.176 47.311 1.00 86.44 109 LEU A CA 1
ATOM 850 C C . LEU A 1 109 ? -37.792 -17.912 45.992 1.00 86.44 109 LEU A C 1
ATOM 852 O O . LEU A 1 109 ? -36.623 -18.269 45.877 1.00 86.44 109 LEU A O 1
ATOM 856 N N . LEU A 1 110 ? -38.430 -17.247 45.022 1.00 87.12 110 LEU A N 1
ATOM 857 C CA . LEU A 1 110 ? -37.787 -16.836 43.769 1.00 87.12 110 LEU A CA 1
ATOM 858 C C . LEU A 1 110 ? -36.651 -15.837 44.005 1.00 87.12 110 LEU A C 1
ATOM 860 O O . LEU A 1 110 ? -35.572 -16.010 43.452 1.00 87.12 110 LEU A O 1
ATOM 864 N N . LEU A 1 111 ? -36.872 -14.826 44.845 1.00 86.06 111 LEU A N 1
ATOM 865 C CA . LEU A 1 111 ? -35.869 -13.832 45.238 1.00 86.06 111 LEU A CA 1
ATOM 866 C C . LEU A 1 111 ? -34.657 -14.479 45.916 1.00 86.06 111 LEU A C 1
ATOM 868 O O . LEU A 1 111 ? -33.516 -14.209 45.540 1.00 86.06 111 LEU A O 1
ATOM 872 N N . LEU A 1 112 ? -34.918 -15.366 46.879 1.00 88.31 112 LEU A N 1
ATOM 873 C CA . LEU A 1 112 ? -33.895 -16.107 47.610 1.00 88.31 112 LEU A CA 1
ATOM 874 C C . LEU A 1 112 ? -33.069 -16.999 46.679 1.00 88.31 112 LEU A C 1
ATOM 876 O O . LEU A 1 112 ? -31.873 -17.154 46.897 1.00 88.31 112 LEU A O 1
ATOM 880 N N . LEU A 1 113 ? -33.689 -17.567 45.641 1.00 91.25 113 LEU A N 1
ATOM 881 C CA . LEU A 1 113 ? -33.007 -18.393 44.646 1.00 91.25 113 LEU A CA 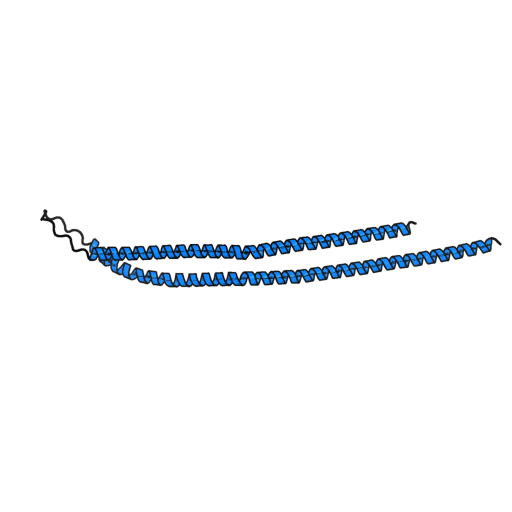1
ATOM 882 C C . LEU A 1 113 ? -32.234 -17.551 43.617 1.00 91.25 113 LEU A C 1
ATOM 884 O O . LEU A 1 113 ? -31.156 -17.948 43.177 1.00 91.25 113 LEU A O 1
ATOM 888 N N . LEU A 1 114 ? -32.750 -16.376 43.252 1.00 89.44 114 LEU A N 1
ATOM 889 C CA . LEU A 1 114 ? -32.149 -15.500 42.246 1.00 89.44 114 LEU A CA 1
ATOM 890 C C . LEU A 1 114 ? -30.895 -14.783 42.763 1.00 89.44 114 LEU A C 1
ATOM 892 O O . LEU A 1 114 ? -29.943 -14.614 42.005 1.00 89.44 114 LEU A O 1
ATOM 896 N N . LEU A 1 115 ? -30.855 -14.405 44.045 1.00 89.44 115 LEU A N 1
ATOM 897 C CA . LEU A 1 115 ? -29.697 -13.739 44.653 1.00 89.44 115 LEU A CA 1
ATOM 898 C C . LEU A 1 115 ? -28.382 -14.538 44.509 1.00 89.44 115 LEU A C 1
ATOM 900 O O . LEU A 1 115 ? -27.441 -13.993 43.928 1.00 89.44 115 LEU A O 1
ATOM 904 N N . PRO A 1 116 ? -28.268 -15.797 44.984 1.00 92.88 116 PRO A N 1
ATOM 905 C CA . PRO A 1 116 ? -27.035 -16.573 44.859 1.00 92.88 116 PRO A CA 1
ATOM 906 C C . PRO A 1 116 ? -26.699 -16.882 43.398 1.00 92.88 116 PRO A C 1
ATOM 908 O O . PRO A 1 116 ? -25.523 -16.911 43.045 1.00 92.88 116 PRO A O 1
ATOM 911 N N . LEU A 1 117 ? -27.712 -17.053 42.538 1.00 92.19 117 LEU A N 1
ATOM 912 C CA . LEU A 1 117 ? -27.507 -17.226 41.101 1.00 92.19 117 LEU A CA 1
ATOM 913 C C . LEU A 1 117 ? -26.815 -15.999 40.493 1.00 92.19 117 LEU A C 1
ATOM 915 O O . LEU A 1 117 ? -25.840 -16.149 39.763 1.00 92.19 117 LEU A O 1
ATOM 919 N N . LEU A 1 118 ? -27.276 -14.790 40.819 1.00 90.44 118 LEU A N 1
ATOM 920 C CA . LEU A 1 118 ? -26.687 -13.542 40.328 1.00 90.44 118 LEU A CA 1
ATOM 921 C C . LEU A 1 118 ? -25.273 -13.334 40.896 1.00 90.44 118 LEU A C 1
ATOM 923 O O . LEU A 1 118 ? -24.352 -12.989 40.155 1.00 90.44 118 LEU A O 1
ATOM 927 N N . LEU A 1 119 ? -25.084 -13.628 42.186 1.00 90.75 119 LEU A N 1
ATOM 928 C CA . LEU A 1 119 ? -23.785 -13.579 42.866 1.00 90.75 119 LEU A CA 1
ATOM 929 C C . LEU A 1 119 ? -22.758 -14.534 42.247 1.00 90.75 119 LEU A C 1
ATOM 931 O O . LEU A 1 119 ? -21.582 -14.194 42.189 1.00 90.75 119 LEU A O 1
ATOM 935 N N . LEU A 1 120 ? -23.195 -15.699 41.760 1.00 94.44 120 LEU A N 1
ATOM 936 C CA . LEU A 1 120 ? -22.356 -16.659 41.037 1.00 94.44 120 LEU A CA 1
ATOM 937 C C . LEU A 1 120 ? -22.130 -16.252 39.573 1.00 94.44 120 LEU A C 1
ATOM 939 O O . LEU A 1 120 ? -21.048 -16.467 39.026 1.00 94.44 120 LEU A O 1
ATOM 943 N N . LEU A 1 121 ? -23.125 -15.635 38.935 1.00 90.31 121 LEU A N 1
ATOM 944 C CA . LEU A 1 121 ? -23.040 -15.213 37.540 1.00 90.31 121 LEU A CA 1
ATOM 945 C C . LEU A 1 121 ? -22.052 -14.056 37.338 1.00 90.31 121 LEU A C 1
ATOM 947 O O . LEU A 1 121 ? -21.355 -14.031 36.328 1.00 90.31 121 LEU A O 1
ATOM 951 N N . LEU A 1 122 ? -21.940 -13.132 38.296 1.00 89.38 122 LEU A N 1
ATOM 952 C CA . LEU A 1 122 ? -21.003 -12.006 38.223 1.00 89.38 122 LEU A CA 1
ATOM 953 C C . LEU A 1 122 ? -19.521 -12.435 38.059 1.00 89.38 122 LEU A C 1
ATO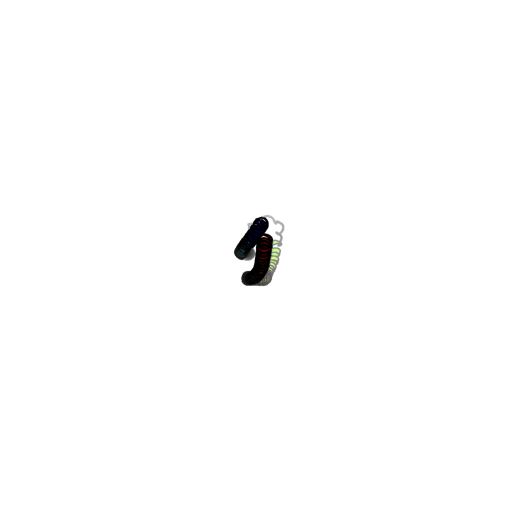M 955 O O . LEU A 1 122 ? -18.895 -12.016 37.082 1.00 89.38 122 LEU A O 1
ATOM 959 N N . PRO A 1 123 ? -18.924 -13.257 38.950 1.00 92.50 123 PRO A N 1
ATOM 960 C CA . PRO A 1 123 ? -17.542 -13.706 38.798 1.00 92.50 123 PRO A CA 1
ATOM 961 C C . PRO A 1 123 ? -17.365 -14.619 37.584 1.00 92.50 123 PRO A C 1
ATOM 963 O O . PRO A 1 123 ? -16.313 -14.569 36.957 1.00 92.50 123 PRO A O 1
ATOM 966 N N . LEU A 1 124 ? -18.381 -15.407 37.208 1.00 91.75 124 LEU A N 1
ATOM 967 C CA . LEU A 1 124 ? -18.347 -16.211 35.984 1.00 91.75 124 LEU A CA 1
ATOM 968 C C . LEU A 1 124 ? -18.251 -15.321 34.735 1.00 91.75 124 LEU A C 1
ATOM 970 O O . LEU A 1 124 ? -17.457 -15.597 33.837 1.00 91.75 124 LEU A O 1
ATOM 974 N N . LEU A 1 125 ? -19.019 -14.230 34.694 1.00 89.62 125 LEU A N 1
ATOM 975 C CA . LEU A 1 125 ? -18.972 -13.253 33.610 1.00 89.62 125 LEU A CA 1
ATOM 976 C C . LEU A 1 125 ? -17.607 -12.560 33.553 1.00 89.62 125 LEU A C 1
ATOM 978 O O . LEU A 1 125 ? -17.046 -12.414 32.471 1.00 89.62 125 LEU A O 1
ATOM 982 N N . LEU A 1 126 ? -17.035 -12.195 34.703 1.00 89.38 126 LEU A N 1
ATOM 983 C CA . LEU A 1 126 ? -15.689 -11.619 34.774 1.00 89.38 126 LEU A CA 1
ATOM 984 C C . LEU A 1 126 ? -14.610 -12.616 34.321 1.00 89.38 126 LEU A C 1
ATOM 986 O O . LEU A 1 126 ? -13.702 -12.249 33.573 1.00 89.38 126 LEU A O 1
ATOM 990 N N . LEU A 1 127 ? -14.738 -13.882 34.721 1.00 93.94 127 LEU A N 1
ATOM 991 C CA . LEU A 1 127 ? -13.855 -14.969 34.304 1.00 93.94 127 LEU A CA 1
ATOM 992 C C . LEU A 1 127 ? -13.921 -15.210 32.793 1.00 93.94 127 LEU A C 1
ATOM 994 O O . LEU A 1 127 ? -12.897 -15.511 32.196 1.00 93.94 127 LEU A O 1
ATOM 998 N N . LEU A 1 128 ? -15.096 -15.064 32.175 1.00 89.19 128 LEU A N 1
ATOM 999 C CA . LEU A 1 128 ? -15.269 -15.158 30.723 1.00 89.19 128 LEU A CA 1
ATOM 1000 C C . LEU A 1 128 ? -14.717 -13.922 29.993 1.00 89.19 128 LEU A C 1
ATOM 1002 O O . LEU A 1 128 ? -14.171 -14.030 28.896 1.00 89.19 128 LEU A O 1
ATOM 1006 N N . LEU A 1 129 ? -14.845 -12.744 30.602 1.00 86.19 129 LEU A N 1
ATOM 1007 C CA . LEU A 1 129 ? -14.431 -11.465 30.026 1.00 86.19 129 LEU A CA 1
ATOM 1008 C C . LEU A 1 129 ? -12.911 -11.342 29.920 1.00 86.19 129 LEU A C 1
ATOM 1010 O O . LEU A 1 129 ? -12.398 -10.882 28.901 1.00 86.19 129 LEU A O 1
ATOM 1014 N N . LEU A 1 130 ? -12.183 -11.768 30.952 1.00 89.75 130 LEU A N 1
ATOM 1015 C CA . LEU A 1 130 ? -10.726 -11.676 30.990 1.00 89.75 130 LEU A CA 1
ATOM 1016 C C . LEU A 1 130 ? -10.028 -12.352 29.786 1.00 89.75 130 LEU A C 1
ATOM 1018 O O . LEU A 1 130 ? -9.257 -11.672 29.107 1.00 89.75 130 LEU A O 1
ATOM 1022 N N . PRO A 1 131 ? -10.276 -13.638 29.456 1.00 91.81 131 PRO A N 1
ATOM 1023 C CA . PRO A 1 131 ? -9.638 -14.288 28.315 1.00 91.81 131 PRO A CA 1
ATOM 1024 C C . PRO A 1 131 ? -10.067 -13.668 26.985 1.00 91.81 131 PRO A C 1
ATOM 1026 O O . PRO A 1 131 ? -9.247 -13.588 26.074 1.00 91.81 131 PRO A O 1
ATOM 1029 N N . LEU A 1 132 ? -11.307 -13.178 26.872 1.00 85.75 132 LEU A N 1
ATOM 1030 C CA . LEU A 1 132 ? -11.765 -12.463 25.680 1.00 85.75 132 LEU A CA 1
ATOM 1031 C C . LEU A 1 132 ? -10.952 -11.177 25.462 1.00 85.75 132 LEU A C 1
ATOM 1033 O O . LEU A 1 132 ? -10.507 -10.912 24.346 1.00 85.75 132 LEU A O 1
ATOM 1037 N N . LEU A 1 133 ? -10.709 -10.411 26.529 1.00 86.25 133 LEU A N 1
ATOM 1038 C CA . LEU A 1 133 ? -9.902 -9.192 26.482 1.00 86.25 133 LEU A CA 1
ATOM 1039 C C . LEU A 1 133 ? -8.437 -9.489 26.132 1.00 86.25 133 LEU A C 1
ATOM 1041 O O . LEU A 1 133 ? -7.838 -8.773 25.330 1.00 86.25 133 LEU A O 1
ATOM 1045 N N . VAL A 1 134 ? -7.867 -10.566 26.679 1.00 92.44 134 VAL A N 1
ATOM 1046 C CA . VAL A 1 134 ? -6.504 -11.015 26.345 1.00 92.44 134 VAL A CA 1
ATOM 1047 C C . VAL A 1 134 ? -6.399 -11.456 24.882 1.00 92.44 134 VAL A C 1
ATOM 1049 O O . VAL A 1 134 ? -5.471 -11.044 24.187 1.00 92.44 134 VAL A O 1
ATOM 1052 N N . LEU A 1 135 ? -7.349 -12.261 24.395 1.00 88.94 135 LEU A N 1
ATOM 1053 C CA . LEU A 1 135 ? -7.389 -12.728 23.004 1.00 88.94 135 LEU A CA 1
ATOM 1054 C C . LEU A 1 135 ? -7.433 -11.550 22.032 1.00 88.94 135 LEU A C 1
ATOM 1056 O O . LEU A 1 135 ? -6.721 -11.509 21.032 1.00 88.94 135 LEU A O 1
ATOM 1060 N N . LEU A 1 136 ? -8.265 -10.574 22.354 1.00 85.56 136 LEU A N 1
ATOM 1061 C CA . LEU A 1 136 ? -8.399 -9.353 21.593 1.00 85.56 136 LEU A CA 1
ATOM 1062 C C . LEU A 1 136 ? -7.106 -8.523 21.588 1.00 85.56 136 LEU A C 1
ATOM 1064 O O . LEU A 1 136 ? -6.704 -8.035 20.534 1.00 85.56 136 LEU A O 1
ATOM 1068 N N . LEU A 1 137 ? -6.450 -8.356 22.738 1.00 88.88 137 LEU A N 1
ATOM 1069 C CA . LEU A 1 137 ? -5.171 -7.648 22.811 1.00 88.88 137 LEU A CA 1
ATOM 1070 C C . LEU A 1 137 ? -4.111 -8.337 21.939 1.00 88.88 137 LEU A C 1
ATOM 1072 O O . LEU A 1 137 ? -3.375 -7.667 21.217 1.00 88.88 137 LEU A O 1
ATOM 1076 N N . LEU A 1 138 ? -4.071 -9.672 21.962 1.00 93.94 138 LEU A N 1
ATOM 1077 C CA . LEU A 1 138 ? -3.206 -10.467 21.089 1.00 93.94 138 LEU A CA 1
ATOM 1078 C C . LEU A 1 138 ? -3.526 -10.250 19.608 1.00 93.94 138 LEU A C 1
ATOM 1080 O O . LEU A 1 138 ? -2.607 -10.078 18.810 1.00 93.94 138 LEU A O 1
ATOM 1084 N N . LEU A 1 139 ? -4.809 -10.220 19.238 1.00 88.50 139 LEU A N 1
ATOM 1085 C CA . LEU A 1 139 ? -5.234 -9.939 17.866 1.00 88.50 139 LEU A CA 1
ATOM 1086 C C . LEU A 1 139 ? -4.771 -8.548 17.411 1.00 88.50 139 LEU A C 1
ATOM 1088 O O . LEU A 1 139 ? -4.248 -8.405 16.308 1.00 88.50 139 LEU A O 1
ATOM 1092 N N . LEU A 1 140 ? -4.925 -7.535 18.268 1.00 88.38 140 LEU A N 1
ATOM 1093 C CA . LEU A 1 140 ? -4.477 -6.172 17.987 1.00 88.38 140 LEU A CA 1
ATOM 1094 C C . LEU A 1 140 ? -2.954 -6.109 17.807 1.00 88.38 140 LEU A C 1
ATOM 1096 O O . LEU A 1 140 ? -2.474 -5.487 16.860 1.00 88.38 140 LEU A O 1
ATOM 1100 N N . LEU A 1 141 ? -2.197 -6.781 18.679 1.00 93.44 141 LEU A N 1
ATOM 1101 C CA . LEU A 1 141 ? -0.740 -6.870 18.588 1.00 93.44 141 LEU A CA 1
ATOM 1102 C C . LEU A 1 141 ? -0.296 -7.551 17.287 1.00 93.44 141 LEU A C 1
ATOM 1104 O O . LEU A 1 141 ? 0.608 -7.060 16.613 1.00 93.44 141 LEU A O 1
ATOM 1108 N N . LEU A 1 142 ? -0.942 -8.659 16.917 1.00 92.00 142 LEU A N 1
ATOM 1109 C CA . LEU A 1 142 ? -0.662 -9.371 15.673 1.00 92.00 142 LEU A CA 1
ATOM 1110 C C . LEU A 1 142 ? -0.939 -8.487 14.453 1.00 92.00 142 LEU A C 1
ATOM 1112 O O . LEU A 1 142 ? -0.128 -8.439 13.529 1.00 92.00 142 LEU A O 1
ATOM 1116 N N . LEU A 1 143 ? -2.060 -7.764 14.456 1.00 88.56 143 LEU A N 1
ATOM 1117 C CA . LEU A 1 143 ? -2.412 -6.846 13.377 1.00 88.56 143 LEU A CA 1
ATOM 1118 C C . LEU A 1 143 ? -1.407 -5.692 13.269 1.00 88.56 143 LEU A C 1
ATOM 1120 O O . LEU A 1 143 ? -1.015 -5.326 12.164 1.00 88.56 143 LEU A O 1
ATOM 1124 N N . LEU A 1 144 ? -0.947 -5.153 14.400 1.00 89.25 144 LEU A N 1
ATOM 1125 C CA . LEU A 1 144 ? 0.094 -4.128 14.436 1.00 89.25 144 LEU A CA 1
ATOM 1126 C C . LEU A 1 144 ? 1.424 -4.654 13.876 1.00 89.25 144 LEU A C 1
ATOM 1128 O O . LEU A 1 144 ? 2.074 -3.975 13.083 1.00 89.25 144 LEU A O 1
ATOM 1132 N N . LEU A 1 145 ? 1.815 -5.873 14.252 1.00 95.00 145 LEU A N 1
ATOM 1133 C CA . LEU A 1 145 ? 3.010 -6.525 13.718 1.00 95.00 145 LEU A CA 1
ATOM 1134 C C . LEU A 1 145 ? 2.902 -6.715 12.200 1.00 95.00 145 LEU A C 1
ATOM 1136 O O . LEU A 1 145 ? 3.855 -6.433 11.476 1.00 95.00 145 LEU A O 1
ATOM 1140 N N . LEU A 1 146 ? 1.738 -7.148 11.710 1.00 89.25 146 LEU A N 1
ATOM 1141 C CA . LEU A 1 146 ? 1.475 -7.281 10.280 1.00 89.25 146 LEU A CA 1
ATOM 1142 C C . LEU A 1 146 ? 1.569 -5.926 9.566 1.00 89.25 146 LEU A C 1
ATOM 1144 O O . LEU A 1 146 ? 2.212 -5.833 8.522 1.00 89.25 146 LEU A O 1
ATOM 1148 N N . LEU A 1 147 ? 0.981 -4.877 10.147 1.00 89.69 147 LEU A N 1
ATOM 1149 C CA . LEU A 1 147 ? 1.043 -3.511 9.626 1.00 89.69 147 LEU A CA 1
ATOM 1150 C C . LEU A 1 147 ? 2.488 -3.005 9.515 1.00 89.69 147 LEU A C 1
ATOM 1152 O O . LEU A 1 147 ? 2.799 -2.280 8.577 1.00 89.69 147 LEU A O 1
ATOM 1156 N N . LEU A 1 148 ? 3.368 -3.399 10.440 1.00 90.19 148 LEU A N 1
ATOM 1157 C CA . LEU A 1 148 ? 4.789 -3.053 10.411 1.00 90.19 148 LEU A CA 1
ATOM 1158 C C . LEU A 1 148 ? 5.569 -3.874 9.370 1.00 90.19 148 LEU A C 1
ATOM 1160 O O . LEU A 1 148 ? 6.397 -3.332 8.640 1.00 90.19 148 LEU A O 1
ATOM 1164 N N . LEU A 1 149 ? 5.324 -5.185 9.304 1.00 93.56 149 LEU A N 1
ATOM 1165 C CA . LEU A 1 149 ? 6.065 -6.100 8.429 1.00 93.56 149 LEU A CA 1
ATOM 1166 C C . LEU A 1 149 ? 5.714 -5.924 6.953 1.00 93.56 149 LEU A C 1
ATOM 1168 O O . LEU A 1 149 ? 6.583 -6.049 6.092 1.00 93.56 149 LEU A O 1
ATOM 1172 N N . LEU A 1 150 ? 4.452 -5.638 6.647 1.00 89.75 150 LEU A N 1
ATOM 1173 C CA . LEU A 1 150 ? 3.975 -5.550 5.275 1.00 89.75 150 LEU A CA 1
ATOM 1174 C C . LEU A 1 150 ? 4.679 -4.471 4.428 1.00 89.75 150 LEU A C 1
ATOM 1176 O O . LEU A 1 150 ? 5.144 -4.819 3.343 1.00 89.75 150 LEU A O 1
ATOM 1180 N N . PRO A 1 151 ? 4.838 -3.204 4.868 1.00 88.44 151 PRO A N 1
ATOM 1181 C CA . PRO A 1 151 ? 5.583 -2.209 4.098 1.00 88.44 151 PRO A CA 1
ATOM 1182 C C . PRO A 1 151 ? 7.058 -2.590 3.925 1.00 88.44 151 PRO A C 1
ATOM 1184 O O . PRO A 1 151 ? 7.627 -2.309 2.875 1.00 88.44 151 PRO A O 1
ATOM 1187 N N . LEU A 1 152 ? 7.670 -3.275 4.900 1.00 92.06 152 LEU A N 1
ATOM 1188 C CA . LEU A 1 152 ? 9.048 -3.762 4.785 1.00 92.06 152 LEU A CA 1
ATOM 1189 C C . LEU A 1 152 ? 9.171 -4.856 3.717 1.00 92.06 152 LEU A C 1
ATOM 1191 O O . LEU A 1 152 ? 10.080 -4.811 2.888 1.00 92.06 152 LEU A O 1
ATOM 1195 N N . LEU A 1 153 ? 8.237 -5.808 3.695 1.00 91.94 153 LEU A N 1
ATOM 1196 C CA . LEU A 1 153 ? 8.191 -6.853 2.674 1.00 91.94 153 LEU A CA 1
ATOM 1197 C C . LEU A 1 153 ? 7.938 -6.266 1.281 1.00 91.94 153 LEU A C 1
ATOM 1199 O O . LEU A 1 153 ? 8.585 -6.669 0.315 1.00 91.94 153 LEU A O 1
ATOM 1203 N N . LEU A 1 154 ? 7.040 -5.287 1.171 1.00 88.25 154 LEU A N 1
ATOM 1204 C CA . LEU A 1 154 ? 6.775 -4.614 -0.097 1.00 88.25 154 LEU A CA 1
ATOM 1205 C C . LEU A 1 154 ? 7.969 -3.775 -0.570 1.00 88.25 154 LEU A C 1
ATOM 1207 O O . LEU A 1 154 ? 8.267 -3.769 -1.762 1.00 88.25 154 LEU A O 1
ATOM 1211 N N . LEU A 1 155 ? 8.691 -3.117 0.341 1.00 88.56 155 LEU A N 1
ATOM 1212 C CA . LEU A 1 155 ? 9.932 -2.411 0.024 1.00 88.56 155 LEU A CA 1
ATOM 1213 C C . LEU A 1 155 ? 11.002 -3.375 -0.503 1.00 88.56 155 LEU A C 1
ATOM 1215 O O . LEU A 1 155 ? 11.653 -3.082 -1.504 1.00 88.56 155 LEU A O 1
ATOM 1219 N N . LEU A 1 156 ? 11.165 -4.534 0.141 1.00 94.38 156 LEU A N 1
ATOM 1220 C CA . LEU A 1 156 ? 12.087 -5.573 -0.317 1.00 94.38 156 LEU A CA 1
ATOM 1221 C C . LEU A 1 156 ? 11.715 -6.068 -1.721 1.00 94.38 156 LEU A C 1
ATOM 1223 O O . LEU A 1 156 ? 12.586 -6.196 -2.580 1.00 94.38 156 LEU A O 1
ATOM 1227 N N . LEU A 1 157 ? 10.424 -6.309 -1.969 1.00 88.88 157 LEU A N 1
ATOM 1228 C CA . LEU A 1 157 ? 9.926 -6.711 -3.282 1.00 88.88 157 LEU A CA 1
ATOM 1229 C C . LEU A 1 157 ? 10.198 -5.636 -4.343 1.00 88.88 157 LEU A C 1
ATOM 1231 O O . LEU A 1 157 ? 10.657 -5.958 -5.436 1.00 88.88 157 LEU A O 1
ATOM 1235 N N . LEU A 1 158 ? 9.952 -4.365 -4.015 1.00 88.88 158 LEU A N 1
ATOM 1236 C CA . LEU A 1 158 ? 10.231 -3.232 -4.895 1.00 88.88 158 LEU A CA 1
ATOM 1237 C C . LEU A 1 158 ? 11.723 -3.148 -5.237 1.00 88.88 158 LEU A C 1
ATOM 1239 O O . LEU A 1 158 ? 12.075 -2.967 -6.401 1.00 88.88 158 LEU A O 1
ATOM 1243 N N . LEU A 1 159 ? 12.597 -3.315 -4.242 1.00 91.44 159 LEU A N 1
ATOM 1244 C CA . LEU A 1 159 ? 14.045 -3.320 -4.435 1.00 91.44 159 LEU A CA 1
ATOM 1245 C C . LEU A 1 159 ? 14.481 -4.467 -5.354 1.00 91.44 159 LEU A C 1
ATOM 1247 O O . LEU A 1 159 ? 15.267 -4.253 -6.276 1.00 91.44 159 LEU A O 1
ATOM 1251 N N . LEU A 1 160 ? 13.950 -5.672 -5.130 1.00 93.31 160 LEU A N 1
ATOM 1252 C CA . LEU A 1 160 ? 14.233 -6.837 -5.965 1.00 93.31 160 LEU A CA 1
ATOM 1253 C C . LEU A 1 160 ? 13.772 -6.613 -7.409 1.00 93.31 160 LEU A C 1
ATOM 1255 O O . LEU A 1 160 ? 14.513 -6.911 -8.345 1.00 93.31 160 LEU A O 1
ATOM 1259 N N . LEU A 1 161 ? 12.572 -6.059 -7.595 1.00 88.25 161 LEU A N 1
ATOM 1260 C CA . LEU A 1 161 ? 12.043 -5.726 -8.914 1.00 88.25 161 LEU A CA 1
ATOM 1261 C C . LEU A 1 161 ? 12.924 -4.690 -9.619 1.00 88.25 161 LEU A C 1
ATOM 1263 O O . LEU A 1 161 ? 13.251 -4.866 -10.789 1.00 88.25 161 LEU A O 1
ATOM 1267 N N . LEU A 1 162 ? 13.338 -3.635 -8.912 1.00 88.25 162 LEU A N 1
ATOM 1268 C CA . LEU A 1 162 ? 14.228 -2.606 -9.447 1.00 88.25 162 LEU A CA 1
ATOM 1269 C C . LEU A 1 162 ? 15.585 -3.193 -9.860 1.00 88.25 162 LEU A C 1
ATOM 1271 O O . LEU A 1 162 ? 16.112 -2.846 -10.914 1.00 88.25 162 LEU A O 1
ATOM 1275 N N . LEU A 1 163 ? 16.139 -4.104 -9.057 1.00 93.81 163 LEU A N 1
ATOM 1276 C CA . LEU A 1 163 ? 17.388 -4.793 -9.372 1.00 93.81 163 LEU A CA 1
ATOM 1277 C C . LEU A 1 163 ? 17.250 -5.664 -10.626 1.00 93.81 163 LEU A C 1
ATOM 1279 O O . LEU A 1 163 ? 18.074 -5.570 -11.536 1.00 93.81 163 LEU A O 1
ATOM 1283 N N . LEU A 1 164 ? 16.200 -6.489 -10.687 1.00 89.06 164 LEU A N 1
ATOM 1284 C CA . LEU A 1 164 ? 15.900 -7.322 -11.853 1.00 89.06 164 LEU A CA 1
ATOM 1285 C C . LEU A 1 164 ? 15.755 -6.462 -13.109 1.00 89.06 164 LEU A C 1
ATOM 1287 O O . LEU A 1 164 ? 16.236 -6.811 -14.185 1.00 89.06 164 LEU A O 1
ATOM 1291 N N . LEU A 1 165 ? 15.113 -5.312 -12.953 1.00 86.75 165 LEU A N 1
ATOM 1292 C CA . LEU A 1 165 ? 14.888 -4.390 -14.038 1.00 86.75 165 LEU A CA 1
ATOM 1293 C C . LEU A 1 165 ? 16.174 -3.754 -14.557 1.00 86.75 165 LEU A C 1
ATOM 1295 O O . LEU A 1 165 ? 16.392 -3.688 -15.765 1.00 86.75 165 LEU A O 1
ATOM 1299 N N . LEU A 1 166 ? 17.032 -3.303 -13.645 1.00 88.44 166 LEU A N 1
ATOM 1300 C CA . LEU A 1 166 ? 18.342 -2.767 -13.983 1.00 88.44 166 LEU A CA 1
ATOM 1301 C C . LEU A 1 166 ? 19.173 -3.809 -14.740 1.00 88.44 166 LEU A C 1
ATOM 1303 O O . LEU A 1 166 ? 19.802 -3.482 -15.745 1.00 88.44 166 LEU A O 1
ATOM 1307 N N . LEU A 1 167 ? 19.133 -5.067 -14.292 1.00 93.75 167 LEU A N 1
ATOM 1308 C CA . LEU A 1 167 ? 19.807 -6.177 -14.959 1.00 93.75 167 LEU A CA 1
ATOM 1309 C C . LEU A 1 167 ? 19.269 -6.396 -16.380 1.00 93.75 167 LEU A C 1
ATOM 1311 O O . LEU A 1 167 ? 20.055 -6.551 -17.314 1.00 93.75 167 LEU A O 1
ATOM 1315 N N . LEU A 1 168 ? 17.945 -6.371 -16.561 1.00 87.25 168 LEU A N 1
ATOM 1316 C CA . LEU A 1 168 ? 17.318 -6.500 -17.877 1.00 87.25 168 LEU A CA 1
ATOM 1317 C C . LEU A 1 168 ? 17.732 -5.356 -18.811 1.00 87.25 168 LEU A C 1
ATOM 1319 O O . LEU A 1 168 ? 18.075 -5.599 -19.968 1.00 87.25 168 LEU A O 1
ATOM 1323 N N . LEU A 1 169 ? 17.731 -4.119 -18.310 1.00 86.69 169 LEU A N 1
ATOM 1324 C CA . LEU A 1 169 ? 18.156 -2.949 -19.074 1.00 86.69 169 LEU A CA 1
ATOM 1325 C C . LEU A 1 169 ? 19.628 -3.059 -19.489 1.00 86.69 169 LEU A C 1
ATOM 1327 O O . LEU A 1 169 ? 19.962 -2.784 -20.640 1.00 86.69 169 LEU A O 1
ATOM 1331 N N . LEU A 1 170 ? 20.498 -3.497 -18.575 1.00 91.19 170 LEU A N 1
ATOM 1332 C CA . LEU A 1 170 ? 21.915 -3.725 -18.853 1.00 91.19 170 LEU A CA 1
ATOM 1333 C C . LEU A 1 170 ? 22.109 -4.788 -19.942 1.00 91.19 170 LEU A C 1
ATOM 1335 O O . LEU A 1 170 ? 22.885 -4.577 -20.873 1.00 91.19 170 LEU A O 1
ATOM 1339 N N . LEU A 1 171 ? 21.386 -5.908 -19.852 1.00 90.62 171 LEU A N 1
ATOM 1340 C CA . LEU A 1 171 ? 21.423 -6.972 -20.855 1.00 90.62 171 LEU A CA 1
ATOM 1341 C C . LEU A 1 171 ? 20.976 -6.457 -22.229 1.00 90.62 171 LEU A C 1
ATOM 1343 O O . LEU A 1 171 ? 21.626 -6.728 -23.238 1.00 90.62 171 LEU A O 1
ATOM 1347 N N . LEU A 1 172 ? 19.886 -5.689 -22.267 1.00 86.62 172 LEU A N 1
ATOM 1348 C CA . LEU A 1 172 ? 19.353 -5.108 -23.495 1.00 86.62 172 LEU A CA 1
ATOM 1349 C C . LEU A 1 172 ? 20.338 -4.117 -24.126 1.00 86.62 172 LEU A C 1
ATOM 1351 O O . LEU A 1 172 ? 20.549 -4.146 -25.337 1.00 86.62 172 LEU A O 1
ATOM 1355 N N . LEU A 1 173 ? 20.977 -3.277 -23.308 1.00 86.81 173 LEU A N 1
ATOM 1356 C CA . LEU A 1 173 ? 22.015 -2.352 -23.755 1.00 86.81 173 LEU A CA 1
ATOM 1357 C C . LEU A 1 173 ? 23.216 -3.101 -24.343 1.00 86.81 173 LEU A C 1
ATOM 1359 O O . LEU A 1 173 ? 23.717 -2.722 -25.400 1.00 86.81 173 LEU A O 1
ATOM 1363 N N . LEU A 1 174 ? 23.660 -4.176 -23.686 1.00 92.88 174 LEU A N 1
ATOM 1364 C CA . LEU A 1 174 ? 24.762 -5.008 -24.164 1.00 92.88 174 LEU A CA 1
ATOM 1365 C C . LEU A 1 174 ? 24.428 -5.667 -25.509 1.00 92.88 174 LEU A C 1
ATOM 1367 O O . LEU A 1 174 ? 25.250 -5.647 -26.424 1.00 92.88 174 LEU A O 1
ATOM 1371 N N . LEU A 1 175 ? 23.207 -6.183 -25.660 1.00 88.00 175 LEU A N 1
ATOM 1372 C CA . LEU A 1 175 ? 22.730 -6.750 -26.921 1.00 88.00 175 LEU A CA 1
ATOM 1373 C C . LEU A 1 175 ? 22.674 -5.693 -28.033 1.00 88.00 175 LEU A C 1
ATOM 1375 O O . LEU A 1 175 ? 23.086 -5.958 -29.162 1.00 88.00 175 LEU A O 1
ATOM 1379 N N . LEU A 1 176 ? 22.214 -4.482 -27.716 1.00 86.50 176 LEU A N 1
ATOM 1380 C CA . LEU A 1 176 ? 22.175 -3.369 -28.662 1.00 86.50 176 LEU A CA 1
ATOM 1381 C C . LEU A 1 176 ? 23.584 -2.953 -29.102 1.00 86.50 176 LEU A C 1
ATOM 1383 O O . LEU A 1 176 ? 23.819 -2.752 -30.293 1.00 86.50 176 LEU A O 1
ATOM 1387 N N . LEU A 1 177 ? 24.534 -2.882 -28.166 1.00 88.94 177 LEU A N 1
ATOM 1388 C CA . LEU A 1 177 ? 25.938 -2.604 -28.467 1.00 88.94 177 LEU A CA 1
ATOM 1389 C C . LEU A 1 177 ? 26.538 -3.684 -29.377 1.00 88.94 177 LEU A C 1
ATOM 1391 O O . LEU A 1 177 ? 27.215 -3.360 -30.352 1.00 88.94 177 LEU A O 1
ATOM 1395 N N . GLN A 1 178 ? 26.262 -4.959 -29.094 1.00 95.12 178 GLN A N 1
ATOM 1396 C CA . GLN A 1 178 ? 26.719 -6.076 -29.919 1.00 95.12 178 GLN A CA 1
ATOM 1397 C C . GLN A 1 178 ? 26.154 -5.995 -31.344 1.00 95.12 178 GLN A C 1
ATOM 1399 O O . GLN A 1 178 ? 26.893 -6.181 -32.312 1.00 95.12 178 GLN A O 1
ATOM 1404 N N . LEU A 1 179 ? 24.863 -5.683 -31.485 1.00 87.56 179 LEU A N 1
ATOM 1405 C CA . LEU A 1 179 ? 24.216 -5.512 -32.784 1.00 87.56 179 LEU A CA 1
ATOM 1406 C C . LEU A 1 179 ? 24.815 -4.333 -33.561 1.00 87.56 179 LEU A C 1
ATOM 1408 O O . LEU A 1 179 ? 25.099 -4.470 -34.749 1.00 87.56 179 LEU A O 1
ATOM 1412 N N . LEU A 1 180 ? 25.066 -3.207 -32.891 1.00 86.31 180 LEU A N 1
ATOM 1413 C CA . LEU A 1 180 ? 25.714 -2.040 -33.489 1.00 86.31 180 LEU A CA 1
ATOM 1414 C C . LEU A 1 180 ? 27.137 -2.362 -33.971 1.00 86.31 180 LEU A C 1
ATOM 1416 O O . LEU A 1 180 ? 27.521 -1.956 -35.066 1.00 86.31 180 LEU A O 1
ATOM 1420 N N . LEU A 1 181 ? 27.906 -3.125 -33.191 1.00 92.38 181 LEU A N 1
ATOM 1421 C CA . LEU A 1 181 ? 29.254 -3.548 -33.569 1.00 92.38 181 LEU A CA 1
ATOM 1422 C C . LEU A 1 181 ? 29.242 -4.476 -34.791 1.00 92.38 181 LEU A C 1
ATOM 1424 O O . LEU A 1 181 ? 30.025 -4.281 -35.720 1.00 92.38 181 LEU A O 1
ATOM 1428 N N . LEU A 1 182 ? 28.330 -5.451 -34.825 1.00 89.56 182 LEU A N 1
ATOM 1429 C CA . LEU A 1 182 ? 28.150 -6.342 -35.975 1.00 89.56 182 LEU A CA 1
ATOM 1430 C C . LEU A 1 182 ? 27.770 -5.551 -37.233 1.00 89.56 182 LEU A C 1
ATOM 1432 O O . LEU A 1 182 ? 28.305 -5.781 -38.316 1.00 89.56 182 LEU A O 1
ATOM 1436 N N . LEU A 1 183 ? 26.876 -4.584 -37.077 1.00 84.81 183 LEU A N 1
ATOM 1437 C CA . LEU A 1 183 ? 26.414 -3.701 -38.139 1.00 84.81 183 LEU A CA 1
ATOM 1438 C C . LEU A 1 183 ? 27.534 -2.811 -38.692 1.00 84.81 183 LEU A C 1
ATOM 1440 O O . LEU A 1 183 ? 27.676 -2.682 -39.909 1.00 84.81 183 LEU A O 1
ATOM 1444 N N . LEU A 1 184 ? 28.368 -2.248 -37.816 1.00 87.56 184 LEU A N 1
ATOM 1445 C CA . LEU A 1 184 ? 29.557 -1.492 -38.205 1.00 87.56 184 LEU A CA 1
ATOM 1446 C C . LEU A 1 184 ? 30.544 -2.366 -38.989 1.00 87.56 184 LEU A C 1
ATOM 1448 O O . LEU A 1 184 ? 31.069 -1.936 -40.016 1.00 87.56 184 LEU A O 1
ATOM 1452 N N . LEU A 1 185 ? 30.775 -3.596 -38.525 1.00 93.00 185 LEU A N 1
ATOM 1453 C CA . LEU A 1 185 ? 31.667 -4.546 -39.184 1.00 93.00 185 LEU A CA 1
ATOM 1454 C C . LEU A 1 185 ? 31.167 -4.912 -40.587 1.00 93.00 185 LEU A C 1
ATOM 1456 O O . LEU A 1 185 ? 31.956 -4.915 -41.532 1.00 93.00 185 LEU A O 1
ATOM 1460 N N . LEU A 1 186 ? 29.862 -5.143 -40.747 1.00 87.56 186 LEU A N 1
ATOM 1461 C CA . LEU A 1 186 ? 29.255 -5.366 -42.061 1.00 87.56 186 LEU A CA 1
ATOM 1462 C C . LEU A 1 186 ? 29.443 -4.158 -42.982 1.00 87.56 186 LEU A C 1
ATOM 1464 O O . LEU A 1 186 ? 29.814 -4.323 -44.141 1.00 87.56 186 LEU A O 1
ATOM 1468 N N . LEU A 1 187 ? 29.232 -2.940 -42.479 1.00 85.06 187 LEU A N 1
ATOM 1469 C CA . LEU A 1 187 ? 29.414 -1.723 -43.269 1.00 85.06 187 LEU A CA 1
ATOM 1470 C C . LEU A 1 187 ? 30.872 -1.553 -43.722 1.00 85.06 187 LEU A C 1
ATOM 1472 O O . LEU A 1 187 ? 31.124 -1.243 -44.887 1.00 85.06 187 LEU A O 1
ATOM 1476 N N . LEU A 1 188 ? 31.831 -1.816 -42.832 1.00 90.56 188 LEU A N 1
ATOM 1477 C CA . LEU A 1 188 ? 33.258 -1.779 -43.153 1.00 90.56 188 LEU A CA 1
ATOM 1478 C C . LEU A 1 188 ? 33.634 -2.840 -44.199 1.00 90.56 188 LEU A C 1
ATOM 1480 O O . LEU A 1 188 ? 34.377 -2.543 -45.134 1.00 90.56 188 LEU A O 1
ATOM 1484 N N . GLN A 1 189 ? 33.075 -4.048 -44.094 1.00 94.69 189 GLN A N 1
ATOM 1485 C CA . GLN A 1 189 ? 33.259 -5.102 -45.092 1.00 94.69 189 GLN A CA 1
ATOM 1486 C C . GLN A 1 189 ? 32.735 -4.674 -46.473 1.00 94.69 189 GLN A C 1
ATOM 1488 O O . GLN A 1 189 ? 33.423 -4.868 -47.475 1.00 94.69 189 GLN A O 1
ATOM 1493 N N . GLN A 1 190 ? 31.548 -4.062 -46.541 1.00 88.19 190 GLN A N 1
ATOM 1494 C CA . GLN A 1 190 ? 30.984 -3.571 -47.805 1.00 88.19 190 GLN A CA 1
ATOM 1495 C C . GLN A 1 190 ? 31.825 -2.442 -48.413 1.00 88.19 190 GLN A C 1
ATOM 1497 O O . GLN A 1 190 ? 32.063 -2.431 -49.620 1.00 88.19 190 GLN A O 1
ATOM 1502 N N . LEU A 1 191 ? 32.329 -1.521 -47.585 1.00 87.12 191 LEU A N 1
ATOM 1503 C CA . LEU A 1 191 ? 33.223 -0.450 -48.026 1.00 87.12 191 LEU A CA 1
ATOM 1504 C C . LEU A 1 191 ? 34.523 -1.011 -48.622 1.00 87.12 191 LEU A C 1
ATOM 1506 O O . LEU A 1 191 ? 34.956 -0.569 -49.686 1.00 87.12 191 LEU A O 1
ATOM 1510 N N . LEU A 1 192 ? 35.126 -2.003 -47.960 1.00 94.88 192 LEU A N 1
ATOM 1511 C CA . LEU A 1 192 ? 36.341 -2.668 -48.432 1.00 94.88 192 LEU A CA 1
ATOM 1512 C C . LEU A 1 192 ? 36.116 -3.345 -49.792 1.00 94.88 192 LEU A C 1
ATOM 1514 O O . LEU A 1 192 ? 36.923 -3.177 -50.705 1.00 94.88 192 LEU A O 1
ATOM 1518 N N . LEU A 1 193 ? 35.009 -4.079 -49.942 1.00 90.69 193 LEU A N 1
ATOM 1519 C CA . LEU A 1 193 ? 34.637 -4.724 -51.205 1.00 90.69 193 LEU A CA 1
ATOM 1520 C C . LEU A 1 193 ? 34.449 -3.700 -52.331 1.00 90.69 193 LEU A C 1
ATOM 1522 O O . LEU A 1 193 ? 34.904 -3.919 -53.453 1.00 90.69 193 LEU A O 1
ATOM 1526 N N . LEU A 1 194 ? 33.821 -2.564 -52.027 1.00 87.69 194 LEU A N 1
ATOM 1527 C CA . LEU A 1 194 ? 33.625 -1.474 -52.977 1.00 87.69 194 LEU A CA 1
ATOM 1528 C C . LEU A 1 194 ? 34.958 -0.854 -53.413 1.00 87.69 194 LEU A C 1
ATOM 1530 O O . LEU A 1 194 ? 35.164 -0.626 -54.605 1.00 87.69 194 LEU A O 1
ATOM 1534 N N . LEU A 1 195 ? 35.875 -0.623 -52.469 1.00 92.69 195 LEU A N 1
ATOM 1535 C CA . LEU A 1 195 ? 37.216 -0.111 -52.751 1.00 92.69 195 LEU A C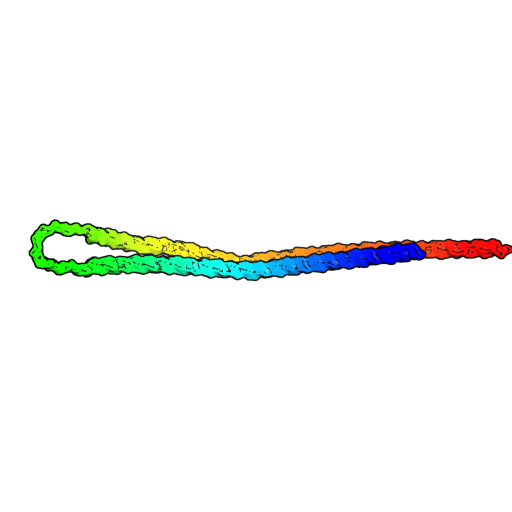A 1
ATOM 1536 C C . LEU A 1 195 ? 38.008 -1.074 -53.647 1.00 92.69 195 LEU A C 1
ATOM 1538 O O . LEU A 1 195 ? 38.612 -0.644 -54.628 1.00 92.69 195 LEU A O 1
ATOM 1542 N N . LEU A 1 196 ? 37.966 -2.374 -53.340 1.00 95.88 196 LEU A N 1
ATOM 1543 C CA . LEU A 1 196 ? 38.608 -3.419 -54.137 1.00 95.88 196 LEU A CA 1
ATOM 1544 C C . LEU A 1 196 ? 38.072 -3.428 -55.576 1.00 95.88 196 LEU A C 1
ATOM 1546 O O . LEU A 1 196 ? 38.846 -3.462 -56.531 1.00 95.88 196 LEU A O 1
ATOM 1550 N N . LEU A 1 197 ? 36.749 -3.364 -55.736 1.00 92.50 197 LEU A N 1
ATOM 1551 C CA . LEU A 1 197 ? 36.098 -3.358 -57.045 1.00 92.50 197 LEU A CA 1
ATOM 1552 C C . LEU A 1 197 ? 36.456 -2.106 -57.857 1.00 92.50 197 LEU A C 1
ATOM 1554 O O . LEU A 1 197 ? 36.708 -2.206 -59.057 1.00 92.50 197 LEU A O 1
ATOM 1558 N N . LEU A 1 198 ? 36.528 -0.940 -57.210 1.00 91.69 198 LEU A N 1
ATOM 1559 C CA . LEU A 1 198 ? 36.968 0.304 -57.842 1.00 91.69 198 LEU A CA 1
ATOM 1560 C C . LEU A 1 198 ? 38.422 0.205 -58.325 1.00 91.69 198 LEU A C 1
ATOM 1562 O O . LEU A 1 198 ? 38.724 0.599 -59.450 1.00 91.69 198 LEU A O 1
ATOM 1566 N N . LEU A 1 199 ? 39.309 -0.349 -57.496 1.00 96.06 199 LEU A N 1
ATOM 1567 C CA . LEU A 1 199 ? 40.716 -0.545 -57.840 1.00 96.06 199 LEU A CA 1
ATOM 1568 C C . LEU A 1 199 ? 40.880 -1.511 -59.022 1.00 96.06 199 LEU A C 1
ATOM 1570 O O . LEU A 1 199 ? 41.649 -1.234 -59.941 1.00 96.06 199 LEU A O 1
ATOM 1574 N N . LEU A 1 200 ? 40.114 -2.603 -59.042 1.00 96.38 200 LEU A N 1
ATOM 1575 C CA . LEU A 1 200 ? 40.102 -3.557 -60.151 1.00 96.38 200 LEU A CA 1
ATOM 1576 C C . LEU A 1 200 ? 39.584 -2.923 -61.452 1.00 96.38 200 LEU A C 1
ATOM 1578 O O . LEU A 1 200 ? 40.164 -3.141 -62.514 1.00 96.38 200 LEU A O 1
ATOM 1582 N N . LEU A 1 201 ? 38.538 -2.095 -61.374 1.00 94.25 201 LEU A N 1
ATOM 1583 C CA . LEU A 1 201 ? 38.020 -1.349 -62.522 1.00 94.25 201 LEU A CA 1
ATOM 1584 C C . LEU A 1 201 ? 39.062 -0.364 -63.072 1.00 94.25 201 LEU A C 1
ATOM 1586 O O . LEU A 1 201 ? 39.262 -0.302 -64.282 1.00 94.25 201 LEU A O 1
ATOM 1590 N N . LEU A 1 202 ? 39.740 0.383 -62.195 1.00 95.75 202 LEU A N 1
ATOM 1591 C CA . LEU A 1 202 ? 40.800 1.319 -62.579 1.00 95.75 202 LEU A CA 1
ATOM 1592 C C . LEU A 1 202 ? 41.933 0.592 -63.314 1.00 95.75 202 LEU A C 1
ATOM 1594 O O . LEU A 1 202 ? 42.370 1.035 -64.373 1.00 95.75 202 LEU A O 1
ATOM 1598 N N . LEU A 1 203 ? 42.378 -0.542 -62.771 1.00 96.94 203 LEU A N 1
ATOM 1599 C CA . LEU A 1 203 ? 43.426 -1.359 -63.373 1.00 96.94 203 LEU A CA 1
ATOM 1600 C C . LEU A 1 203 ? 43.014 -1.876 -64.758 1.00 96.94 203 LEU A C 1
ATOM 1602 O O . LEU A 1 203 ? 43.800 -1.805 -65.700 1.00 96.94 203 LEU A O 1
ATOM 160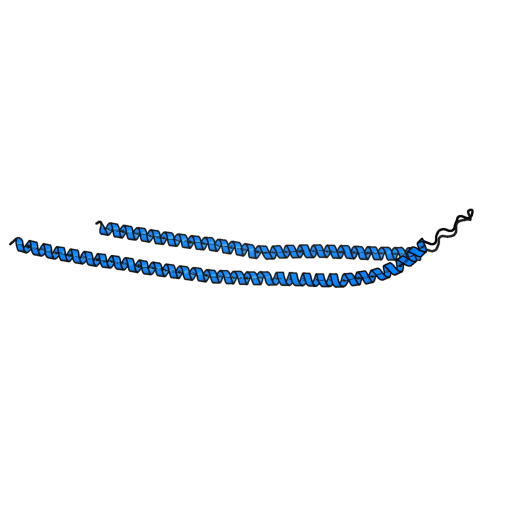6 N N . LEU A 1 204 ? 41.767 -2.323 -64.912 1.00 96.06 204 LEU A N 1
ATOM 1607 C CA . LEU A 1 204 ? 41.227 -2.759 -66.198 1.00 96.06 204 LEU A CA 1
ATOM 1608 C C . LEU A 1 204 ? 41.159 -1.612 -67.220 1.00 96.06 204 LEU A C 1
ATOM 1610 O O . LEU A 1 204 ? 41.517 -1.804 -68.379 1.00 96.06 204 LEU A O 1
ATOM 1614 N N . LEU A 1 205 ? 40.769 -0.406 -66.797 1.00 94.81 205 LEU A N 1
ATOM 1615 C CA . LEU A 1 205 ? 40.776 0.784 -67.655 1.00 94.81 205 LEU A CA 1
ATOM 1616 C C . LEU A 1 205 ? 42.191 1.166 -68.105 1.00 94.81 205 LEU A C 1
ATOM 1618 O O . LEU A 1 205 ? 42.386 1.490 -69.275 1.00 94.81 205 LEU A O 1
ATOM 1622 N N . LEU A 1 206 ? 43.179 1.094 -67.208 1.00 95.44 206 LEU A N 1
ATOM 1623 C CA . LEU A 1 206 ? 44.583 1.346 -67.545 1.00 95.44 206 LEU A CA 1
ATOM 1624 C C . LEU A 1 206 ? 45.107 0.334 -68.572 1.00 95.44 206 LEU A C 1
ATOM 1626 O O . LEU A 1 206 ? 45.759 0.729 -69.538 1.00 95.44 206 LEU A O 1
ATOM 1630 N N . LEU A 1 207 ? 44.778 -0.951 -68.406 1.00 95.44 207 LEU A N 1
ATOM 1631 C CA . LEU A 1 207 ? 45.140 -1.999 -69.365 1.00 95.44 207 LEU A CA 1
ATOM 1632 C C . LEU A 1 207 ? 44.501 -1.766 -70.742 1.00 95.44 207 LEU A C 1
ATOM 1634 O O . LEU A 1 207 ? 45.188 -1.861 -71.758 1.00 95.44 207 LEU A O 1
ATOM 1638 N N . LEU A 1 208 ? 43.214 -1.408 -70.789 1.00 94.31 208 LEU A N 1
ATOM 1639 C CA . LEU A 1 208 ? 42.518 -1.090 -72.041 1.00 94.31 208 LEU A CA 1
ATOM 1640 C C . LEU A 1 208 ? 43.100 0.150 -72.730 1.00 94.31 208 LEU A C 1
ATOM 1642 O O . LEU A 1 208 ? 43.272 0.159 -73.948 1.00 94.31 208 LEU A O 1
ATOM 1646 N N . HIS A 1 209 ? 43.435 1.188 -71.961 1.00 94.69 209 HIS A N 1
ATOM 1647 C CA . HIS A 1 209 ? 44.052 2.402 -72.491 1.00 94.69 209 HIS A CA 1
ATOM 1648 C C . HIS A 1 209 ? 45.433 2.119 -73.097 1.00 94.69 209 HIS A C 1
ATOM 1650 O O . HIS A 1 209 ? 45.729 2.565 -74.206 1.00 94.69 209 HIS A O 1
ATOM 1656 N N . HIS A 1 210 ? 46.251 1.316 -72.410 1.00 95.38 210 HIS A N 1
ATOM 1657 C CA . HIS A 1 210 ? 47.558 0.901 -72.911 1.00 95.38 210 HIS A CA 1
ATOM 1658 C C . HIS A 1 210 ? 47.445 0.073 -74.203 1.00 95.38 210 HIS A C 1
ATOM 1660 O O . HIS A 1 210 ? 48.177 0.318 -75.162 1.00 95.38 210 HIS A O 1
ATOM 1666 N N . HIS A 1 211 ? 46.474 -0.842 -74.276 1.00 94.94 211 HIS A N 1
ATOM 1667 C CA . HIS A 1 211 ? 46.217 -1.653 -75.469 1.00 94.94 211 HIS A CA 1
ATOM 1668 C C . HIS A 1 211 ? 45.758 -0.812 -76.676 1.00 94.94 211 HIS A C 1
ATOM 1670 O O . HIS A 1 211 ? 46.124 -1.108 -77.813 1.00 94.94 211 HIS A O 1
ATOM 1676 N N . HIS A 1 212 ? 44.984 0.258 -76.460 1.00 93.19 212 HIS A N 1
ATOM 1677 C CA . HIS A 1 212 ? 44.574 1.159 -77.542 1.00 93.19 212 HIS A CA 1
ATOM 1678 C C . HIS A 1 212 ? 45.744 1.951 -78.137 1.00 93.19 212 HIS A C 1
ATOM 1680 O O . HIS A 1 212 ? 45.811 2.093 -79.357 1.00 93.19 212 HIS A O 1
ATOM 1686 N N . HIS A 1 213 ? 46.687 2.415 -77.311 1.00 92.06 213 HIS A N 1
ATOM 1687 C CA . HIS A 1 213 ? 47.854 3.157 -77.794 1.00 92.06 213 HIS A CA 1
ATOM 1688 C C . HIS A 1 213 ? 48.787 2.313 -78.670 1.00 92.06 213 HIS A C 1
ATOM 1690 O O . HIS A 1 213 ? 49.339 2.830 -79.641 1.00 92.06 213 HIS A O 1
ATOM 1696 N N . HIS A 1 214 ? 48.920 1.018 -78.376 1.00 90.50 214 HIS A N 1
ATOM 1697 C CA . HIS A 1 214 ? 49.753 0.115 -79.171 1.00 90.50 214 HIS A CA 1
ATOM 1698 C C . HIS A 1 214 ? 49.169 -0.243 -80.545 1.00 90.50 214 HIS A C 1
ATOM 1700 O O . HIS A 1 214 ? 49.933 -0.597 -81.433 1.00 90.50 214 HIS A O 1
ATOM 1706 N N . HIS A 1 215 ? 47.854 -0.130 -80.753 1.00 84.94 215 HIS A N 1
ATOM 1707 C CA . HIS A 1 215 ? 47.230 -0.394 -82.059 1.00 84.94 215 HIS A CA 1
ATOM 1708 C C . HIS A 1 215 ? 47.084 0.839 -82.958 1.00 84.94 215 HIS A C 1
ATOM 1710 O O . HIS A 1 215 ? 46.732 0.700 -84.125 1.00 84.94 215 HIS A O 1
ATOM 1716 N N . SER A 1 216 ? 47.316 2.041 -82.429 1.00 78.12 216 SER A N 1
ATOM 1717 C CA . SER A 1 216 ? 47.251 3.295 -83.194 1.00 78.12 216 SER A CA 1
ATOM 1718 C C . SER A 1 216 ? 48.582 3.718 -83.833 1.00 78.12 216 SER A C 1
ATOM 1720 O O . SER A 1 216 ? 48.646 4.800 -84.415 1.00 78.12 216 SER A O 1
ATOM 1722 N N . GLN A 1 217 ? 49.632 2.903 -83.696 1.00 71.12 217 GLN A N 1
ATOM 1723 C CA . GLN A 1 217 ? 50.934 3.070 -84.353 1.00 71.12 217 GLN A CA 1
ATOM 1724 C C . GLN A 1 217 ? 51.082 2.029 -85.459 1.00 71.12 217 GLN A C 1
ATOM 1726 O O . GLN A 1 217 ? 51.632 2.398 -86.518 1.00 71.12 217 GLN A O 1
#

Foldseek 3Di:
DVLVVVLVVVVVVVVVVVVVLVVVVVVVVVVVVVVLVVLVVVLVVVLVVLVVVLVVLVVVVVVVVVVLVVVLVVLVVVLVVLVVVVPDDDDDDDDDDDDDDDDDCVVVVVSVVVNVVSVVVNVVSVVVVVVVVVVSVVVSVVSVVCSVVVSVVSVVVSVVVVVVVVVVVVVSVVVVVVVVVVVVVVSVVSVVVVVVVVVVVVVVVVVVVVVVVVVVD

Radius of gyration: 48.7 Å; chains: 1; bounding box: 114×23×143 Å

Sequence (217 aa):
MLLLLLLLLLLLLLLLLLLLLLLLLLLLLLLLLLLLLLLLLLLLLLPLLLLLLLLLLLLLLLLLLLLLLLLLLLLLLLLVLLLLVLLLPPPPPPPPPPPPPPPPPRLLLLLLLLLPLLLLLLPLLLLLLLPLLVLLLLLLLLLLLLLLLLPLLLLLLLLLLLLLLLLLLLLLLLLLLQLLLLLLLLLLQQLLLLLLLLLLLLLLLLLLHHHHHHHSQ

pLDDT: mean 88.39, std 5.98, range [58.84, 96.94]

InterPro domains:
  IPR000515 ABC transporter type 1, transmembrane domain MetI-like [PS50928] (5-176)

Organism: Dreissena polymorpha (NCBI:txid45954)

Secondary structure (DSSP, 8-state):
-HHHHHHHHHHHHHHHHHHHHHHHHHHHHHHHHHHHHHHHHHHHHHHHHHHHHHHHHHHHHHHHHHHHHHHHHHHHHHHHHHHHHHHSPPPPPPSPPS-PPPPPTHHHHHHHHHHHHHHHHHHHHHHHHHHHHHHHHHHHHHHHHHHHHHHHHHHHHHHHHHHHHHHHHHHHHHHHHHHHHHHHHHHHHHHHHHHHHHHHHHHHHHHHHHHHHHH--